Protein AF-B1B1Y8-F1 (afdb_monomer_lite)

Organism: Enterococcus faecalis (NCBI:txid1351)

Radius of gyration: 23.82 Å; chains: 1; bounding box: 59×28×73 Å

Secondary structure (DSSP, 8-state):
-HHHHTS-HHHHHHHHHHHHHHHHHHHHHHHHHHHTS-GGGHHHHHHHIIIIII-HHHHHHHHHHHHHHHHTTTT--HHHHHHHHHHHHHHHHHHHHHHHHHHHHHHGGG-SS--HHHHHHHHHHHHHHH-SSS-HHHHHHHHHHHHH-S---S-HHHHHHHHHHHHHHS-HHHHHHHHHHHHHT----TTTHHHHHHHHHHHHHTGGGS-HHHHHHHHHHHHHHHHHHHTT-

pLDDT: mean 83.7, std 9.56, range [48.97, 94.31]

Foldseek 3Di:
DVVLVVDDLVVLCVVLVVLVVVVVVLLVCQLVVLVPPPNLCNVLSNLLCDVQQQNVVLLVQLNCLSPVLSVCCVVDDPVSSVVNVVSNVVSVVSSVSSVVLSVCVVVCPPPPDDDSSQVSSLVVLVCLLVPPVDDPVVSLVSLLSQLSRPDDPYQPQSVLVSLVVSLVVDDPVSNLSNLQSCLVSPADDPRCLVSLVVVLVVLVVCLVVDDPSSVVSSVSSVVSNVVNVVVHD

Structure (mmCIF, N/CA/C/O backbone):
data_AF-B1B1Y8-F1
#
_entry.id   AF-B1B1Y8-F1
#
loop_
_atom_site.group_PDB
_atom_site.id
_atom_site.type_symbol
_atom_site.label_atom_id
_atom_site.label_alt_id
_atom_site.label_comp_id
_atom_site.label_asym_id
_atom_site.label_entity_id
_atom_site.label_seq_id
_atom_site.pdbx_PDB_ins_code
_atom_site.Cartn_x
_atom_site.Cartn_y
_atom_site.Cartn_z
_atom_site.occupancy
_atom_site.B_iso_or_equiv
_atom_site.auth_seq_id
_atom_site.auth_comp_id
_atom_site.auth_asym_id
_atom_site.auth_atom_id
_atom_site.pdbx_PDB_model_num
ATOM 1 N N . MET A 1 1 ? 27.652 -6.209 -32.921 1.00 53.84 1 MET A N 1
ATOM 2 C CA . MET A 1 1 ? 28.089 -4.821 -33.198 1.00 53.84 1 MET A CA 1
ATOM 3 C C . MET A 1 1 ? 27.284 -4.154 -34.314 1.00 53.84 1 MET A C 1
ATOM 5 O O . MET A 1 1 ? 26.658 -3.155 -34.008 1.00 53.84 1 MET A O 1
ATOM 9 N N . LYS A 1 2 ? 27.157 -4.724 -35.529 1.00 57.03 2 LYS A N 1
ATOM 10 C CA . LYS A 1 2 ? 26.360 -4.121 -36.632 1.00 57.03 2 LYS A CA 1
ATOM 11 C C . LYS A 1 2 ? 24.875 -3.834 -36.316 1.00 57.03 2 LYS A C 1
ATOM 13 O O . LYS A 1 2 ? 24.332 -2.872 -36.833 1.00 57.03 2 LYS A O 1
ATOM 18 N N . ILE A 1 3 ? 24.243 -4.633 -35.450 1.00 63.59 3 ILE A N 1
ATOM 19 C CA . ILE A 1 3 ? 22.812 -4.504 -35.095 1.00 63.59 3 ILE A CA 1
ATOM 20 C C . ILE A 1 3 ? 22.515 -3.219 -34.295 1.00 63.59 3 ILE A C 1
ATOM 22 O O . ILE A 1 3 ? 21.435 -2.645 -34.402 1.00 63.59 3 ILE A O 1
ATOM 26 N N . ILE A 1 4 ? 23.475 -2.750 -33.493 1.00 63.44 4 ILE A N 1
ATOM 27 C CA . ILE A 1 4 ? 23.287 -1.588 -32.608 1.00 63.44 4 ILE A CA 1
ATOM 28 C C . ILE A 1 4 ? 23.383 -0.289 -33.399 1.00 63.44 4 ILE A C 1
ATOM 30 O O . ILE A 1 4 ? 22.635 0.647 -33.142 1.00 63.44 4 ILE A O 1
ATOM 34 N N . ASP A 1 5 ? 24.263 -0.249 -34.395 1.00 64.12 5 ASP A N 1
ATOM 35 C CA . ASP A 1 5 ? 24.376 0.907 -35.282 1.00 64.12 5 ASP A CA 1
ATOM 36 C C . ASP A 1 5 ? 23.239 0.965 -36.317 1.00 64.12 5 ASP A C 1
ATOM 38 O O . ASP A 1 5 ? 22.981 2.030 -36.864 1.00 64.12 5 ASP A O 1
ATOM 42 N N . SER A 1 6 ? 22.511 -0.141 -36.535 1.00 69.69 6 SER A N 1
ATOM 43 C CA . SER A 1 6 ? 21.278 -0.164 -37.340 1.00 69.69 6 SER A CA 1
ATOM 44 C C . SER A 1 6 ? 20.002 0.182 -36.561 1.00 69.69 6 SER A C 1
ATOM 46 O O . SER A 1 6 ? 18.931 0.260 -37.156 1.00 69.69 6 SER A O 1
ATOM 48 N N . LEU A 1 7 ? 20.081 0.347 -35.237 1.00 75.88 7 LEU A N 1
ATOM 49 C CA . LEU A 1 7 ? 18.928 0.697 -34.408 1.00 75.88 7 LEU A CA 1
ATOM 50 C C . LEU A 1 7 ? 18.610 2.185 -34.580 1.00 75.88 7 LEU A C 1
ATOM 52 O O . LEU A 1 7 ? 19.433 3.045 -34.260 1.00 75.88 7 LEU A O 1
ATOM 56 N N . SER A 1 8 ? 17.416 2.490 -35.090 1.00 84.81 8 SER A N 1
ATOM 57 C CA . SER A 1 8 ? 16.996 3.875 -35.274 1.00 84.81 8 SER A CA 1
ATOM 58 C C . SER A 1 8 ? 16.653 4.515 -33.931 1.00 84.81 8 SER A C 1
ATOM 60 O O . SER A 1 8 ? 15.906 3.962 -33.117 1.00 84.81 8 SER A O 1
ATOM 62 N N . LEU A 1 9 ? 17.193 5.715 -33.710 1.00 83.94 9 LEU A N 1
ATOM 63 C CA . LEU A 1 9 ? 16.851 6.543 -32.555 1.00 83.94 9 LEU A CA 1
ATOM 64 C C . LEU A 1 9 ? 15.339 6.803 -32.507 1.00 83.94 9 LEU A C 1
ATOM 66 O O . LEU A 1 9 ? 14.729 6.709 -31.445 1.00 83.94 9 LEU A O 1
ATOM 70 N N . ASP A 1 10 ? 14.731 7.034 -33.669 1.00 86.25 10 ASP A N 1
ATOM 71 C CA . ASP A 1 10 ? 13.297 7.289 -33.795 1.00 86.25 10 ASP A CA 1
ATOM 72 C C . ASP A 1 10 ? 12.451 6.119 -33.284 1.00 86.25 10 ASP A C 1
ATOM 74 O O . ASP A 1 10 ? 11.451 6.342 -32.605 1.00 86.25 10 ASP A O 1
ATOM 78 N N . ALA A 1 11 ? 12.864 4.869 -33.527 1.00 85.94 11 ALA A N 1
ATOM 79 C CA . ALA A 1 11 ? 12.153 3.707 -32.996 1.00 85.94 11 ALA A CA 1
ATOM 80 C C . ALA A 1 11 ? 12.263 3.623 -31.467 1.00 85.94 11 ALA A C 1
ATOM 82 O O . ALA A 1 11 ? 11.272 3.339 -30.791 1.00 85.94 11 ALA A O 1
ATOM 83 N N . LEU A 1 12 ? 13.445 3.903 -30.906 1.00 86.75 12 LEU A N 1
ATOM 84 C CA . LEU A 1 12 ? 13.656 3.907 -29.455 1.00 86.75 12 LEU A CA 1
ATOM 85 C C . LEU A 1 12 ? 12.825 4.996 -28.764 1.00 86.75 12 LEU A C 1
ATOM 87 O O . LEU A 1 12 ? 12.214 4.739 -27.722 1.00 86.75 12 LEU A O 1
ATOM 91 N N . ILE A 1 13 ? 12.763 6.186 -29.365 1.00 88.00 13 ILE A N 1
ATOM 92 C CA . ILE A 1 13 ? 11.921 7.289 -28.898 1.00 88.00 13 ILE A CA 1
ATOM 93 C C . ILE A 1 13 ? 10.444 6.907 -29.015 1.00 88.00 13 ILE A C 1
ATOM 95 O O . ILE A 1 13 ? 9.710 7.078 -28.046 1.00 88.00 13 ILE A O 1
ATOM 99 N N . ALA A 1 14 ? 10.007 6.346 -30.145 1.00 89.81 14 ALA A N 1
ATOM 100 C CA . ALA A 1 14 ? 8.608 5.989 -30.372 1.00 89.81 14 ALA A CA 1
ATOM 101 C C . ALA A 1 14 ? 8.089 4.961 -29.355 1.00 89.81 14 ALA A C 1
ATOM 103 O O . ALA A 1 14 ? 7.021 5.159 -28.778 1.00 89.81 14 ALA A O 1
ATOM 104 N N . VAL A 1 15 ? 8.849 3.893 -29.080 1.00 87.31 15 VAL A N 1
ATOM 105 C CA . VAL A 1 15 ? 8.465 2.871 -28.086 1.00 87.31 15 VAL A CA 1
ATOM 106 C C . VAL A 1 15 ? 8.390 3.472 -26.681 1.00 87.31 15 VAL A C 1
ATOM 108 O O . VAL A 1 15 ? 7.421 3.252 -25.953 1.00 87.31 15 VAL A O 1
ATOM 111 N N . SER A 1 16 ? 9.391 4.272 -26.320 1.00 86.62 16 SER A N 1
ATOM 112 C CA . SER A 1 16 ? 9.470 4.944 -25.022 1.00 86.62 16 SER A CA 1
ATOM 113 C C . SER A 1 16 ? 8.317 5.929 -24.816 1.00 86.62 16 SER A C 1
ATOM 115 O O . SER A 1 16 ? 7.678 5.941 -23.763 1.00 86.62 16 SER A O 1
ATOM 117 N N . ALA A 1 17 ? 8.016 6.724 -25.845 1.00 88.94 17 ALA A N 1
ATOM 118 C CA . ALA A 1 17 ? 6.905 7.659 -25.855 1.00 88.94 17 ALA A CA 1
ATOM 119 C C . ALA A 1 17 ? 5.571 6.918 -25.744 1.00 88.94 17 ALA A C 1
ATOM 121 O O . ALA A 1 17 ? 4.775 7.265 -24.882 1.00 88.94 17 ALA A O 1
ATOM 122 N N . ALA A 1 18 ? 5.354 5.848 -26.516 1.00 90.94 18 ALA A N 1
ATOM 123 C CA . ALA A 1 18 ? 4.127 5.056 -26.449 1.00 90.94 18 ALA A CA 1
ATOM 124 C C . ALA A 1 18 ? 3.851 4.519 -25.033 1.00 90.94 18 ALA A C 1
ATOM 126 O O . ALA A 1 18 ? 2.722 4.608 -24.550 1.00 90.94 18 ALA A O 1
ATOM 127 N N . MET A 1 19 ? 4.877 4.021 -24.333 1.00 86.44 19 MET A N 1
ATOM 128 C CA . MET A 1 19 ? 4.739 3.543 -22.951 1.00 86.44 19 MET A CA 1
ATOM 129 C C . MET A 1 19 ? 4.379 4.667 -21.972 1.00 86.44 19 MET A C 1
ATOM 131 O O . MET A 1 19 ? 3.485 4.499 -21.141 1.00 86.44 19 MET A O 1
ATOM 135 N N . LEU A 1 20 ? 5.031 5.828 -22.083 1.00 85.12 20 LEU A N 1
ATOM 136 C CA . LEU A 1 20 ? 4.730 7.000 -21.252 1.00 85.12 20 LEU A CA 1
ATOM 137 C C . LEU A 1 20 ? 3.328 7.550 -21.530 1.00 85.12 20 LEU A C 1
ATOM 139 O O . LEU A 1 20 ? 2.581 7.859 -20.601 1.00 85.12 20 LEU A O 1
ATOM 143 N N . THR A 1 21 ? 2.956 7.623 -22.805 1.00 90.25 21 THR A N 1
ATOM 144 C CA . THR A 1 21 ? 1.638 8.067 -23.252 1.00 90.25 21 THR A CA 1
ATOM 145 C C . THR A 1 21 ? 0.543 7.116 -22.792 1.00 90.25 21 THR A C 1
ATOM 147 O O . THR A 1 21 ? -0.529 7.593 -22.455 1.00 90.25 21 THR A O 1
ATOM 150 N N . LEU A 1 22 ? 0.785 5.803 -22.708 1.00 90.50 22 LEU A N 1
ATOM 151 C CA . LEU A 1 22 ? -0.181 4.850 -22.148 1.00 90.50 22 LEU A CA 1
ATOM 152 C C . LEU A 1 22 ? -0.343 4.987 -20.631 1.00 90.50 22 LEU A C 1
ATOM 154 O O . LEU A 1 22 ? -1.441 4.784 -20.113 1.00 90.50 22 LEU A O 1
ATOM 158 N N . LEU A 1 23 ? 0.722 5.338 -19.907 1.00 86.69 23 LEU A N 1
ATOM 159 C CA . LEU A 1 23 ? 0.672 5.440 -18.451 1.00 86.69 23 LEU A CA 1
ATOM 160 C C . LEU A 1 23 ? -0.299 6.528 -17.979 1.00 86.69 23 LEU A C 1
ATOM 162 O O . LEU A 1 23 ? -1.030 6.300 -17.018 1.00 86.69 23 LEU A O 1
ATOM 166 N N . ILE A 1 24 ? -0.318 7.691 -18.640 1.00 85.81 24 ILE A N 1
ATOM 167 C CA . ILE A 1 24 ? -1.118 8.843 -18.194 1.00 85.81 24 ILE A CA 1
ATOM 168 C C . ILE A 1 24 ? -2.626 8.518 -18.209 1.00 85.81 24 ILE A C 1
ATOM 170 O O . ILE A 1 24 ? -3.243 8.599 -17.144 1.00 85.81 24 ILE A O 1
ATOM 174 N N . PRO A 1 25 ? -3.238 8.077 -19.329 1.00 89.25 25 PRO A N 1
ATOM 175 C CA . PRO A 1 25 ? -4.645 7.691 -19.356 1.00 89.25 25 PRO A CA 1
ATOM 176 C C . PRO A 1 25 ? -4.956 6.523 -18.425 1.00 89.25 25 PRO A C 1
ATOM 178 O O . PRO A 1 25 ? -5.999 6.530 -17.784 1.00 89.25 25 PRO A O 1
ATOM 181 N N . VAL A 1 26 ? -4.060 5.535 -18.299 1.00 88.69 26 VAL A N 1
ATOM 182 C CA . VAL A 1 26 ? -4.271 4.399 -17.386 1.00 88.69 26 VAL A CA 1
ATOM 183 C C . VAL A 1 26 ? -4.277 4.855 -15.927 1.00 88.69 26 VAL A C 1
ATOM 185 O O . VAL A 1 26 ? -5.111 4.395 -15.153 1.00 88.69 26 VAL A O 1
ATOM 188 N N . ALA A 1 27 ? -3.384 5.766 -15.537 1.00 85.38 27 ALA A N 1
ATOM 189 C CA . ALA A 1 27 ? -3.351 6.319 -14.187 1.00 85.38 27 ALA A CA 1
ATOM 190 C C . ALA A 1 27 ? -4.606 7.152 -13.886 1.00 85.38 27 ALA A C 1
ATOM 192 O O . ALA A 1 27 ? -5.195 6.983 -12.819 1.00 85.38 27 ALA A O 1
ATOM 193 N N . ILE A 1 28 ? -5.043 7.993 -14.831 1.00 84.31 28 ILE A N 1
ATOM 194 C CA . ILE A 1 28 ? -6.293 8.760 -14.712 1.00 84.31 28 ILE A CA 1
ATOM 195 C C . ILE A 1 28 ? -7.477 7.802 -14.573 1.00 84.31 28 ILE A C 1
ATOM 197 O O . ILE A 1 28 ? -8.213 7.885 -13.595 1.00 84.31 28 ILE A O 1
ATOM 201 N N . PHE A 1 29 ? -7.598 6.825 -15.474 1.00 85.62 29 PHE A N 1
ATOM 202 C CA . PHE A 1 29 ? -8.663 5.827 -15.445 1.00 85.62 29 PHE A CA 1
ATOM 203 C C . PHE A 1 29 ? -8.673 5.007 -14.150 1.00 85.62 29 PHE A C 1
ATOM 205 O O . PHE A 1 29 ? -9.737 4.693 -13.628 1.00 85.62 29 PHE A O 1
ATOM 212 N N . LEU A 1 30 ? -7.509 4.657 -13.598 1.00 84.12 30 LEU A N 1
ATOM 213 C CA . LEU A 1 30 ? -7.425 3.962 -12.314 1.00 84.12 30 LEU A CA 1
ATOM 214 C C . LEU A 1 30 ? -7.979 4.800 -11.162 1.00 84.12 30 LEU A C 1
ATOM 216 O O . LEU A 1 30 ? -8.651 4.258 -10.288 1.00 84.12 30 LEU A O 1
ATOM 220 N N . ILE A 1 31 ? -7.673 6.097 -11.146 1.00 79.81 31 ILE A N 1
ATOM 221 C CA . ILE A 1 31 ? -8.114 7.009 -10.091 1.00 79.81 31 ILE A CA 1
ATOM 222 C C . ILE A 1 31 ? -9.606 7.302 -10.267 1.00 79.81 31 ILE A C 1
ATOM 224 O O . ILE A 1 31 ? -10.379 7.088 -9.342 1.00 79.81 31 ILE A O 1
ATOM 228 N N . GLU A 1 32 ? -10.045 7.700 -11.457 1.00 76.31 32 GLU A N 1
ATOM 229 C CA . GLU A 1 32 ? -11.453 8.006 -11.740 1.00 76.31 32 GLU A CA 1
ATOM 230 C C . GLU A 1 32 ? -12.351 6.768 -11.688 1.00 76.31 32 GLU A C 1
ATOM 232 O O . GLU A 1 32 ? -13.482 6.826 -11.211 1.00 76.31 32 GLU A O 1
ATOM 237 N N . GLY A 1 33 ? -11.839 5.608 -12.097 1.00 68.06 33 GLY A N 1
ATOM 238 C CA . GLY A 1 33 ? -12.557 4.337 -12.035 1.00 68.06 33 GLY A CA 1
ATOM 239 C C . GLY A 1 33 ? -12.871 3.888 -10.605 1.00 68.06 33 GLY A C 1
ATOM 240 O O . GLY A 1 33 ? -13.742 3.036 -10.413 1.00 68.06 33 GLY A O 1
ATOM 241 N N . THR A 1 34 ? -12.194 4.467 -9.606 1.00 63.69 34 THR A N 1
ATOM 242 C CA . THR A 1 34 ? -12.557 4.314 -8.189 1.00 63.69 34 THR A CA 1
ATOM 243 C C . THR A 1 34 ? -13.586 5.328 -7.700 1.00 63.69 34 THR A C 1
ATOM 245 O O . THR A 1 34 ? -14.233 5.052 -6.697 1.00 63.69 34 THR A O 1
ATOM 248 N N . SER A 1 35 ? -13.783 6.452 -8.397 1.00 54.12 35 SER A N 1
ATOM 249 C CA . SER A 1 35 ? -14.761 7.491 -8.035 1.00 54.12 35 SER A CA 1
ATOM 250 C C . SER A 1 35 ? -16.211 7.061 -8.278 1.00 54.12 35 SER A C 1
ATOM 252 O O . SER A 1 35 ? -17.120 7.594 -7.655 1.00 54.12 35 SER A O 1
ATOM 254 N N . ASN A 1 36 ? -16.433 6.096 -9.178 1.00 51.28 36 ASN A N 1
ATOM 255 C CA . ASN A 1 36 ? -17.766 5.557 -9.482 1.00 51.28 36 ASN A CA 1
ATOM 256 C C . ASN A 1 36 ? -18.264 4.520 -8.459 1.00 51.28 36 ASN A C 1
ATOM 258 O O . ASN A 1 36 ? -19.420 4.105 -8.527 1.00 51.28 36 ASN A O 1
ATOM 262 N N . ASP A 1 37 ? -17.409 4.078 -7.536 1.00 54.09 37 ASP A N 1
ATOM 263 C CA . ASP A 1 37 ? -17.827 3.282 -6.385 1.00 54.09 37 ASP A CA 1
ATOM 264 C C . ASP A 1 37 ? -18.134 4.262 -5.246 1.00 54.09 37 ASP A C 1
ATOM 266 O O . ASP A 1 37 ? -17.313 5.139 -4.999 1.00 54.09 37 ASP A O 1
ATOM 270 N N . ASN A 1 38 ? -19.293 4.129 -4.582 1.00 52.50 38 ASN A N 1
ATOM 271 C CA . ASN A 1 38 ? -19.752 4.959 -3.452 1.00 52.50 38 ASN A CA 1
ATOM 272 C C . ASN A 1 38 ? -18.594 5.664 -2.712 1.00 52.50 38 ASN A C 1
ATOM 274 O O . ASN A 1 38 ? -17.702 4.978 -2.194 1.00 52.50 38 ASN A O 1
ATOM 278 N N . GLU A 1 39 ? -18.640 7.004 -2.664 1.00 52.16 39 GLU A N 1
ATOM 279 C CA . GLU A 1 39 ? -17.572 7.941 -2.247 1.00 52.16 39 GLU A CA 1
ATOM 280 C C . GLU A 1 39 ? -16.790 7.515 -0.985 1.00 52.16 39 GLU A C 1
ATOM 282 O O . GLU A 1 39 ? -15.607 7.815 -0.830 1.00 52.16 39 GLU A O 1
ATOM 287 N N . ASP A 1 40 ? -17.419 6.730 -0.115 1.00 58.25 40 ASP A N 1
ATOM 288 C CA . ASP A 1 40 ? -16.899 6.272 1.169 1.00 58.25 40 ASP A CA 1
ATOM 289 C C . ASP A 1 40 ? -15.684 5.314 1.095 1.00 58.25 40 ASP A C 1
ATOM 291 O O . ASP A 1 40 ? -14.933 5.233 2.062 1.00 58.25 40 ASP A O 1
ATOM 295 N N . SER A 1 41 ? -15.445 4.574 -0.002 1.00 63.22 41 SER A N 1
ATOM 296 C CA . SER A 1 41 ? -14.252 3.687 -0.141 1.00 63.22 41 SER A CA 1
ATOM 297 C C . SER A 1 41 ? -13.144 4.254 -1.041 1.00 63.22 41 SER A C 1
ATOM 299 O O . SER A 1 41 ? -12.081 3.648 -1.221 1.00 63.22 41 SER A O 1
ATOM 301 N N . PHE A 1 42 ? -13.386 5.441 -1.596 1.00 69.56 42 PHE A N 1
ATOM 302 C CA . PHE A 1 42 ? -12.548 6.072 -2.607 1.00 69.56 42 PHE A CA 1
ATOM 303 C C . PHE A 1 42 ? -11.156 6.436 -2.080 1.00 69.56 42 PHE A C 1
ATOM 305 O O . PHE A 1 42 ? -10.144 6.104 -2.700 1.00 69.56 42 PHE A O 1
ATOM 312 N N . ALA A 1 43 ? -11.088 7.075 -0.907 1.00 77.62 43 ALA A N 1
ATOM 313 C CA . ALA A 1 43 ? -9.831 7.573 -0.349 1.00 77.62 43 ALA A CA 1
ATOM 314 C C . ALA A 1 43 ? -8.831 6.439 -0.059 1.00 77.62 43 ALA A C 1
ATOM 316 O O . ALA A 1 43 ? -7.661 6.535 -0.434 1.00 77.62 43 ALA A O 1
ATOM 317 N N . TRP A 1 44 ? -9.309 5.336 0.522 1.00 82.94 44 TRP A N 1
ATOM 318 C CA . TRP A 1 44 ? -8.511 4.138 0.781 1.00 82.94 44 TRP A CA 1
ATOM 319 C C . TRP A 1 44 ? -7.961 3.520 -0.506 1.00 82.94 44 TRP A C 1
ATOM 321 O O . TRP A 1 44 ? -6.751 3.338 -0.653 1.00 82.94 44 TRP A O 1
ATOM 331 N N . ASN A 1 45 ? -8.841 3.237 -1.471 1.00 82.50 45 ASN A N 1
ATOM 332 C CA . ASN A 1 45 ? -8.430 2.621 -2.729 1.00 82.50 45 ASN A CA 1
ATOM 333 C C . ASN A 1 45 ? -7.439 3.515 -3.485 1.00 82.50 45 ASN A C 1
ATOM 335 O O . ASN A 1 45 ? -6.447 3.011 -4.008 1.00 82.50 45 ASN A O 1
ATOM 339 N N . ARG A 1 46 ? -7.640 4.838 -3.478 1.00 84.75 46 ARG A N 1
ATOM 340 C CA . ARG A 1 46 ? -6.700 5.798 -4.062 1.00 84.75 46 ARG A CA 1
ATOM 341 C C . ARG A 1 46 ? -5.324 5.710 -3.399 1.00 84.75 46 ARG A C 1
ATOM 343 O O . ARG A 1 46 ? -4.330 5.617 -4.114 1.00 84.75 46 ARG A O 1
ATOM 350 N N . MET A 1 47 ? -5.246 5.688 -2.067 1.00 86.38 47 MET A N 1
ATOM 351 C CA . MET A 1 47 ? -3.970 5.543 -1.347 1.00 86.38 47 MET A CA 1
ATOM 352 C C . MET A 1 47 ? -3.232 4.259 -1.745 1.00 86.38 47 MET A C 1
ATOM 354 O O . MET A 1 47 ? -2.040 4.302 -2.061 1.00 86.38 47 MET A O 1
ATOM 358 N N . VAL A 1 48 ? -3.950 3.135 -1.803 1.00 88.06 48 VAL A N 1
ATOM 359 C CA . VAL A 1 48 ? -3.391 1.834 -2.194 1.00 88.06 48 VAL A CA 1
ATOM 360 C C . VAL A 1 48 ? -2.903 1.856 -3.646 1.00 88.06 48 VAL A C 1
ATOM 362 O O . VAL A 1 48 ? -1.777 1.439 -3.916 1.00 88.06 48 VAL A O 1
ATOM 365 N N . ILE A 1 49 ? -3.695 2.397 -4.579 1.00 88.06 49 ILE A N 1
ATOM 366 C CA . ILE A 1 49 ? -3.324 2.518 -5.997 1.00 88.06 49 ILE A CA 1
ATOM 367 C C . ILE A 1 49 ? -2.062 3.371 -6.157 1.00 88.06 49 ILE A C 1
ATOM 369 O O . ILE A 1 49 ? -1.111 2.952 -6.819 1.00 88.06 49 ILE A O 1
ATOM 373 N N . PHE A 1 50 ? -2.021 4.549 -5.533 1.00 87.38 50 PHE A N 1
ATOM 374 C CA . PHE A 1 50 ? -0.863 5.433 -5.624 1.00 87.38 50 PHE A CA 1
ATOM 375 C C . PHE A 1 50 ? 0.388 4.778 -5.041 1.00 87.38 50 PHE A C 1
ATOM 377 O O . PHE A 1 50 ? 1.426 4.754 -5.696 1.00 87.38 50 PHE A O 1
ATOM 384 N N . SER A 1 51 ? 0.298 4.208 -3.842 1.00 86.88 51 SER A N 1
ATOM 385 C CA . SER A 1 51 ? 1.461 3.654 -3.149 1.00 86.88 51 SER A CA 1
ATOM 386 C C . SER A 1 51 ? 1.967 2.356 -3.787 1.00 86.88 51 SER A C 1
ATOM 388 O O . SER A 1 51 ? 3.163 2.216 -4.028 1.00 86.88 51 SER A O 1
ATOM 390 N N . GLN A 1 52 ? 1.067 1.427 -4.125 1.00 90.12 52 GLN A N 1
ATOM 391 C CA . GLN A 1 52 ? 1.441 0.056 -4.487 1.00 90.12 52 GLN A CA 1
ATOM 392 C C . GLN A 1 52 ? 1.351 -0.273 -5.972 1.00 90.12 52 GLN A C 1
ATOM 394 O O . GLN A 1 52 ? 2.013 -1.211 -6.415 1.00 90.12 52 GLN A O 1
ATOM 399 N N . ILE A 1 53 ? 0.547 0.452 -6.748 1.00 88.50 53 ILE A N 1
ATOM 400 C CA . ILE A 1 53 ? 0.348 0.148 -8.171 1.00 88.50 53 ILE A CA 1
ATOM 401 C C . ILE A 1 53 ? 1.172 1.106 -9.012 1.00 88.50 53 ILE A C 1
ATOM 403 O O . ILE A 1 53 ? 2.072 0.673 -9.725 1.00 88.50 53 ILE A O 1
ATOM 407 N N . ILE A 1 54 ? 0.909 2.407 -8.869 1.00 87.50 54 ILE A N 1
ATOM 408 C CA . ILE A 1 54 ? 1.616 3.452 -9.613 1.00 87.50 54 ILE A CA 1
ATOM 409 C C . ILE A 1 54 ? 3.061 3.559 -9.119 1.00 87.50 54 ILE A C 1
ATOM 411 O O . ILE A 1 54 ? 3.975 3.715 -9.924 1.00 87.50 54 ILE A O 1
ATOM 415 N N . LYS A 1 55 ? 3.287 3.456 -7.801 1.00 88.44 55 LYS A N 1
ATOM 416 C CA . LYS A 1 55 ? 4.613 3.574 -7.171 1.00 88.44 55 LYS A CA 1
ATOM 417 C C . LYS A 1 55 ? 5.391 4.796 -7.700 1.00 88.44 55 LYS A C 1
ATOM 419 O O . LYS A 1 55 ? 6.366 4.619 -8.436 1.00 88.44 55 LYS A O 1
ATOM 424 N N . PRO A 1 56 ? 5.010 6.038 -7.339 1.00 87.44 56 PRO A N 1
ATOM 425 C CA . PRO A 1 56 ? 5.568 7.268 -7.903 1.00 87.44 56 PRO A CA 1
ATOM 426 C C . PRO A 1 56 ? 7.098 7.303 -7.976 1.00 87.44 56 PRO A C 1
ATOM 428 O O . PRO A 1 56 ? 7.641 7.657 -9.017 1.00 87.44 56 PRO A O 1
ATOM 431 N N . LYS A 1 57 ? 7.796 6.853 -6.919 1.00 89.31 57 LYS A N 1
ATOM 432 C CA . LYS A 1 57 ? 9.269 6.762 -6.897 1.00 89.31 57 LYS A CA 1
ATOM 433 C C . LYS A 1 57 ? 9.808 5.881 -8.044 1.00 89.31 57 LYS A C 1
ATOM 435 O O . LYS A 1 57 ? 10.729 6.284 -8.748 1.00 89.31 57 LYS A O 1
ATOM 440 N N . SER A 1 58 ? 9.203 4.712 -8.271 1.00 89.94 58 SER A N 1
ATOM 441 C CA . SER A 1 58 ? 9.572 3.781 -9.349 1.00 89.94 58 SER A CA 1
ATOM 442 C C . SER A 1 58 ? 9.186 4.308 -10.731 1.00 89.94 58 SER A C 1
ATOM 444 O O . SER A 1 58 ? 9.960 4.153 -11.672 1.00 89.94 58 SER A O 1
ATOM 446 N N . THR A 1 59 ? 8.012 4.937 -10.858 1.00 90.31 59 THR A N 1
ATOM 447 C CA . THR A 1 59 ? 7.570 5.575 -12.110 1.00 90.31 59 THR A CA 1
ATOM 448 C C . THR A 1 59 ? 8.544 6.676 -12.522 1.00 90.31 59 THR A C 1
ATOM 450 O O . THR A 1 59 ? 9.028 6.685 -13.649 1.00 90.31 59 THR A O 1
ATOM 453 N N . TYR A 1 60 ? 8.887 7.570 -11.594 1.00 91.62 60 TYR A N 1
ATOM 454 C CA . TYR A 1 60 ? 9.825 8.661 -11.841 1.00 91.62 60 TYR A CA 1
ATOM 455 C C . TYR A 1 60 ? 11.227 8.148 -12.193 1.00 91.62 60 TYR A C 1
ATOM 457 O O . TYR A 1 60 ? 11.826 8.593 -13.170 1.00 91.62 60 TYR A O 1
ATOM 465 N N . PHE A 1 61 ? 11.726 7.153 -11.453 1.00 93.50 61 PHE A N 1
ATOM 466 C CA . PHE A 1 61 ? 13.001 6.511 -11.767 1.00 93.50 61 PHE A CA 1
ATOM 467 C C . PHE A 1 61 ? 12.998 5.894 -13.172 1.00 93.50 61 PHE A C 1
ATOM 469 O O . PHE A 1 61 ? 13.921 6.126 -13.947 1.00 93.50 61 PHE A O 1
ATOM 476 N N . SER A 1 62 ? 11.930 5.178 -13.536 1.00 92.56 62 SER A N 1
ATOM 477 C CA . SER A 1 62 ? 11.749 4.621 -14.878 1.00 92.56 62 SER A CA 1
ATOM 478 C C . SER A 1 62 ? 11.726 5.702 -15.958 1.00 92.56 62 SER A C 1
ATOM 480 O O . SER A 1 62 ? 12.303 5.491 -17.020 1.00 92.56 62 SER A O 1
ATOM 482 N N . MET A 1 63 ? 11.073 6.842 -15.709 1.00 91.06 63 MET A N 1
ATOM 483 C CA . MET A 1 63 ? 11.047 7.967 -16.647 1.00 91.06 63 MET A CA 1
ATOM 484 C C . MET A 1 63 ? 12.456 8.487 -16.913 1.00 91.06 63 MET A C 1
ATOM 486 O O . MET A 1 63 ? 12.840 8.592 -18.072 1.00 91.06 63 MET A O 1
ATOM 490 N N . ILE A 1 64 ? 13.239 8.746 -15.862 1.00 93.06 64 ILE A N 1
ATOM 491 C CA . ILE A 1 64 ? 14.636 9.191 -15.987 1.00 93.06 64 ILE A CA 1
ATOM 492 C C . ILE A 1 64 ? 15.464 8.171 -16.768 1.00 93.06 64 ILE A C 1
ATOM 494 O O . ILE A 1 64 ? 16.216 8.546 -17.665 1.00 93.06 64 ILE A O 1
ATOM 498 N N . LEU A 1 65 ? 15.316 6.885 -16.441 1.00 92.25 65 LEU A N 1
ATOM 499 C CA . LEU A 1 65 ? 16.089 5.807 -17.053 1.00 92.25 65 LEU A CA 1
ATOM 500 C C . LEU A 1 65 ? 15.809 5.648 -18.553 1.00 92.25 65 LEU A C 1
ATOM 502 O O . LEU A 1 65 ? 16.663 5.178 -19.296 1.00 92.25 65 LEU A O 1
ATOM 506 N N . ILE A 1 66 ? 14.612 6.032 -18.994 1.00 90.88 66 ILE A N 1
ATOM 507 C CA . ILE A 1 66 ? 14.219 6.012 -20.401 1.00 90.88 66 ILE A CA 1
ATOM 508 C C . ILE A 1 66 ? 14.684 7.293 -21.104 1.00 90.88 66 ILE A C 1
ATOM 510 O O . ILE A 1 66 ? 15.295 7.222 -22.166 1.00 90.88 66 ILE A O 1
ATOM 514 N N . THR A 1 67 ? 14.406 8.467 -20.532 1.00 89.75 67 THR A N 1
ATOM 515 C CA . THR A 1 67 ? 14.575 9.752 -21.227 1.00 89.75 67 THR A CA 1
ATOM 516 C C . THR A 1 67 ? 16.012 10.255 -21.233 1.00 89.75 67 THR A C 1
ATOM 518 O O . THR A 1 67 ? 16.503 10.674 -22.278 1.00 89.75 67 THR A O 1
ATOM 521 N N . VAL A 1 68 ? 16.712 10.204 -20.097 1.00 90.69 68 VAL A N 1
ATOM 522 C CA . VAL A 1 68 ? 18.054 10.794 -19.969 1.00 90.69 68 VAL A CA 1
ATOM 523 C C . VAL A 1 68 ? 19.080 10.076 -20.851 1.00 90.69 68 VAL A C 1
ATOM 525 O O . VAL A 1 68 ? 19.817 10.763 -21.560 1.00 90.69 68 VAL A O 1
ATOM 528 N N . PRO A 1 69 ? 19.129 8.730 -20.906 1.00 90.00 69 PRO A N 1
ATOM 529 C CA . PRO A 1 69 ? 20.089 8.036 -21.764 1.00 90.00 69 PRO A CA 1
ATOM 530 C C . PRO A 1 69 ? 19.893 8.304 -23.262 1.00 90.00 69 PRO A C 1
ATOM 532 O O . PRO A 1 69 ? 20.875 8.340 -24.002 1.00 90.00 69 PRO A O 1
ATOM 535 N N . LEU A 1 70 ? 18.654 8.543 -23.712 1.00 86.94 70 LEU A N 1
ATOM 536 C CA . LEU A 1 70 ? 18.349 8.825 -25.121 1.00 86.94 70 LEU A CA 1
ATOM 537 C C . LEU A 1 70 ? 19.005 10.117 -25.627 1.00 86.94 70 LEU A C 1
ATOM 539 O O . LEU A 1 70 ? 19.410 10.171 -26.787 1.00 86.94 70 LEU A O 1
ATOM 543 N N . ILE A 1 71 ? 19.179 11.126 -24.764 1.00 88.31 71 ILE A N 1
ATOM 544 C CA . ILE A 1 71 ? 19.821 12.408 -25.117 1.00 88.31 71 ILE A CA 1
ATOM 545 C C . ILE A 1 71 ? 21.253 12.185 -25.627 1.00 88.31 71 ILE A C 1
ATOM 547 O O . ILE A 1 71 ? 21.726 12.881 -26.524 1.00 88.31 71 ILE A O 1
ATOM 551 N N . PHE A 1 72 ? 21.940 11.177 -25.092 1.00 87.12 72 PHE A N 1
ATOM 552 C CA . PHE A 1 72 ? 23.338 10.901 -25.407 1.00 87.12 72 PHE A CA 1
ATOM 553 C C . PHE A 1 72 ? 23.525 9.927 -26.577 1.00 87.12 72 PHE A C 1
ATOM 555 O O . PHE A 1 72 ? 24.667 9.636 -26.931 1.00 87.12 72 PHE A O 1
ATOM 562 N N . TRP A 1 73 ? 22.451 9.436 -27.210 1.00 84.69 73 TRP A N 1
ATOM 563 C CA . TRP A 1 73 ? 22.519 8.389 -28.240 1.00 84.69 73 TRP A CA 1
ATOM 564 C C . TRP A 1 73 ? 23.438 8.738 -29.419 1.00 84.69 73 TRP A C 1
ATOM 566 O O . TRP A 1 73 ? 24.296 7.939 -29.796 1.00 84.69 73 TRP A O 1
ATOM 576 N N . ASN A 1 74 ? 23.297 9.947 -29.970 1.00 82.88 74 ASN A N 1
ATOM 577 C CA . ASN A 1 74 ? 24.044 10.378 -31.159 1.00 82.88 74 ASN A CA 1
ATOM 578 C C . ASN A 1 74 ? 25.519 10.696 -30.871 1.00 82.88 74 ASN A C 1
ATOM 580 O O . ASN A 1 74 ? 26.353 10.571 -31.760 1.00 82.88 74 ASN A O 1
ATOM 584 N N . SER A 1 75 ? 25.843 11.085 -29.635 1.00 80.38 75 SER A N 1
ATOM 585 C CA . SER A 1 75 ? 27.208 11.436 -29.207 1.00 80.38 75 SER A CA 1
ATOM 586 C C . SER A 1 75 ? 27.989 10.227 -28.662 1.00 80.38 75 SER A C 1
ATOM 588 O O . SER A 1 75 ? 29.153 10.326 -28.282 1.00 80.38 75 SER A O 1
ATOM 590 N N . SER A 1 76 ? 27.343 9.061 -28.585 1.00 80.56 76 SER A N 1
ATOM 591 C CA . SER A 1 76 ? 27.874 7.889 -27.892 1.00 80.56 76 SER A CA 1
ATOM 592 C C . SER A 1 76 ? 28.631 6.933 -28.808 1.00 80.56 76 SER A C 1
ATOM 594 O O . SER A 1 76 ? 28.142 6.519 -29.860 1.00 80.56 76 SER A O 1
ATOM 596 N N . ASN A 1 77 ? 29.783 6.466 -28.325 1.00 85.50 77 ASN A N 1
ATOM 597 C CA . ASN A 1 77 ? 30.504 5.329 -28.902 1.00 85.50 77 ASN A CA 1
ATOM 598 C C . ASN A 1 77 ? 29.678 4.032 -28.795 1.00 85.50 77 ASN A C 1
ATOM 600 O O . ASN A 1 77 ? 28.783 3.919 -27.957 1.00 85.50 77 ASN A O 1
ATOM 604 N N . THR A 1 78 ? 30.017 2.999 -29.574 1.00 82.06 78 THR A N 1
ATOM 605 C CA . THR A 1 78 ? 29.262 1.728 -29.610 1.00 82.06 78 THR A CA 1
ATOM 606 C C . THR A 1 78 ? 29.104 1.061 -28.233 1.00 82.06 78 THR A C 1
ATOM 608 O O . THR A 1 78 ? 28.037 0.530 -27.933 1.00 82.06 78 THR A O 1
ATOM 611 N N . LEU A 1 79 ? 30.121 1.126 -27.362 1.00 83.19 79 LEU A N 1
ATOM 612 C CA . LEU A 1 79 ? 30.024 0.626 -25.980 1.00 83.19 79 LEU A CA 1
ATOM 613 C C . LEU A 1 79 ? 29.037 1.442 -25.131 1.00 83.19 79 LEU A C 1
ATOM 615 O O . LEU A 1 79 ? 28.232 0.872 -24.400 1.00 83.19 79 LEU A O 1
ATOM 619 N N . CYS A 1 80 ? 29.041 2.769 -25.267 1.00 85.06 80 CYS A N 1
ATOM 620 C CA . CYS A 1 80 ? 28.092 3.648 -24.584 1.00 85.06 80 CYS A CA 1
ATOM 621 C C . CYS A 1 80 ? 26.655 3.410 -25.072 1.00 85.06 80 CYS A C 1
ATOM 623 O O . CYS A 1 80 ? 25.743 3.356 -24.252 1.00 85.06 80 CYS A O 1
ATOM 625 N N . LYS A 1 81 ? 26.447 3.163 -26.374 1.00 86.25 81 LYS A N 1
ATOM 626 C CA . LYS A 1 81 ? 25.130 2.791 -26.923 1.00 86.25 81 LYS A CA 1
ATOM 627 C C . LYS A 1 81 ? 24.588 1.491 -26.323 1.00 86.25 81 LYS A C 1
ATOM 629 O O . LYS A 1 81 ? 23.393 1.405 -26.058 1.00 86.25 81 LYS A O 1
ATOM 634 N N . ILE A 1 82 ? 25.447 0.498 -26.065 1.00 88.12 82 ILE A N 1
ATOM 635 C CA . ILE A 1 82 ? 25.048 -0.740 -25.369 1.00 88.12 82 ILE A CA 1
ATOM 636 C C . ILE A 1 82 ? 24.535 -0.424 -23.962 1.00 88.12 82 ILE A C 1
ATOM 638 O O . ILE A 1 82 ? 23.470 -0.902 -23.577 1.00 88.12 82 ILE A O 1
ATOM 642 N N . ILE A 1 83 ? 25.265 0.400 -23.206 1.00 89.81 83 ILE A N 1
ATOM 643 C CA . ILE A 1 83 ? 24.862 0.795 -21.849 1.00 89.81 83 ILE A CA 1
ATOM 644 C C . ILE A 1 83 ? 23.536 1.567 -21.890 1.00 89.81 83 ILE A C 1
ATOM 646 O O . ILE A 1 83 ? 22.631 1.264 -21.116 1.00 89.81 83 ILE A O 1
ATOM 650 N N . ILE A 1 84 ? 23.387 2.507 -22.827 1.00 90.00 84 ILE A N 1
ATOM 651 C CA . ILE A 1 84 ? 22.145 3.263 -23.034 1.00 90.00 84 ILE A CA 1
ATOM 652 C C . ILE A 1 84 ? 20.972 2.318 -23.327 1.00 90.00 84 ILE A C 1
ATOM 654 O O . ILE A 1 84 ? 19.922 2.446 -22.702 1.00 90.00 84 ILE A O 1
ATOM 658 N N . LEU A 1 85 ? 21.152 1.331 -24.212 1.00 90.00 85 LEU A N 1
ATOM 659 C CA . LEU A 1 85 ? 20.119 0.332 -24.499 1.00 90.00 85 LEU A CA 1
ATOM 660 C C . LEU A 1 85 ? 19.726 -0.465 -23.254 1.00 90.00 85 LEU A C 1
ATOM 662 O O . LEU A 1 85 ? 18.537 -0.662 -23.020 1.00 90.00 85 LEU A O 1
ATOM 666 N N . LEU A 1 86 ? 20.692 -0.898 -22.440 1.00 91.50 86 LEU A N 1
ATOM 667 C CA . LEU A 1 86 ? 20.403 -1.629 -21.203 1.00 91.50 86 LEU A CA 1
ATOM 668 C C . LEU A 1 86 ? 19.583 -0.786 -20.220 1.00 91.50 86 LEU A C 1
ATOM 670 O O . LEU A 1 86 ? 18.625 -1.294 -19.639 1.00 91.50 86 LEU A O 1
ATOM 674 N N . LEU A 1 87 ? 19.914 0.500 -20.071 1.00 93.12 87 LEU A N 1
ATOM 675 C CA . LEU A 1 87 ? 19.156 1.431 -19.232 1.00 93.12 87 LEU A CA 1
ATOM 676 C C . LEU A 1 87 ? 17.726 1.626 -19.756 1.00 93.12 87 LEU A C 1
ATOM 678 O O . LEU A 1 87 ? 16.772 1.513 -18.989 1.00 93.12 87 LEU A O 1
ATOM 682 N N . ILE A 1 88 ? 17.557 1.825 -21.065 1.00 91.50 88 ILE A N 1
ATOM 683 C CA . ILE A 1 88 ? 16.233 1.985 -21.685 1.00 91.50 88 ILE A CA 1
ATOM 684 C C . ILE A 1 88 ? 15.392 0.719 -21.509 1.00 91.50 88 ILE A C 1
ATOM 686 O O . ILE A 1 88 ? 14.218 0.806 -21.146 1.00 91.50 88 ILE A O 1
ATOM 690 N N . VAL A 1 89 ? 15.970 -0.461 -21.747 1.00 91.62 89 VAL A N 1
ATOM 691 C CA . VAL A 1 89 ? 15.277 -1.744 -21.565 1.00 91.62 89 VAL A CA 1
ATOM 692 C C . VAL A 1 89 ? 14.869 -1.919 -20.106 1.00 91.62 89 VAL A C 1
ATOM 694 O O . VAL A 1 89 ? 13.712 -2.240 -19.840 1.00 91.62 89 VAL A O 1
ATOM 697 N N . LEU A 1 90 ? 15.769 -1.648 -19.157 1.00 94.31 90 LEU A N 1
ATOM 698 C CA . LEU A 1 90 ? 15.466 -1.729 -17.728 1.00 94.31 90 LEU A CA 1
ATOM 699 C C . LEU A 1 90 ? 14.306 -0.796 -17.346 1.00 94.31 90 LEU A C 1
ATOM 701 O O . LEU A 1 90 ? 13.397 -1.205 -16.626 1.00 94.31 90 LEU A O 1
ATOM 705 N N . GLY A 1 91 ? 14.292 0.428 -17.877 1.00 93.06 91 GLY A N 1
ATOM 706 C CA . GLY A 1 91 ? 13.230 1.398 -17.626 1.00 93.06 91 GLY A CA 1
ATOM 707 C C . GLY A 1 91 ? 11.899 0.910 -18.189 1.00 93.06 91 GLY A C 1
ATOM 708 O O . GLY A 1 91 ? 10.901 0.853 -17.478 1.00 93.06 91 GLY A O 1
ATOM 709 N N . ASN A 1 92 ? 11.888 0.449 -19.439 1.00 91.38 92 ASN A N 1
ATOM 710 C CA . ASN A 1 92 ? 10.684 -0.100 -20.060 1.00 91.38 92 ASN A CA 1
ATOM 711 C C . ASN A 1 92 ? 10.150 -1.339 -19.323 1.00 91.38 92 ASN A C 1
ATOM 713 O O . ASN A 1 92 ? 8.938 -1.481 -19.185 1.00 91.38 92 ASN A O 1
ATOM 717 N N . VAL A 1 93 ? 11.016 -2.204 -18.787 1.00 93.31 93 VAL A N 1
ATOM 718 C CA . VAL A 1 93 ? 10.599 -3.352 -17.962 1.00 93.31 93 VAL A CA 1
ATOM 719 C C . VAL A 1 93 ? 9.901 -2.892 -16.679 1.00 93.31 93 VAL A C 1
ATOM 721 O O . VAL A 1 93 ? 8.855 -3.440 -16.319 1.00 93.31 93 VAL A O 1
ATOM 724 N N . ILE A 1 94 ? 10.434 -1.868 -16.004 1.00 93.06 94 ILE A N 1
ATOM 725 C CA . ILE A 1 94 ? 9.799 -1.279 -14.815 1.00 93.06 94 ILE A CA 1
ATOM 726 C C . ILE A 1 94 ? 8.431 -0.688 -15.184 1.00 93.06 94 ILE A C 1
ATOM 728 O O . ILE A 1 94 ? 7.436 -0.996 -14.524 1.00 93.06 94 ILE A O 1
ATOM 732 N N . MET A 1 95 ? 8.357 0.096 -16.262 1.00 92.00 95 MET A N 1
ATOM 733 C CA . MET A 1 95 ? 7.112 0.709 -16.731 1.00 92.00 95 MET A CA 1
ATOM 734 C C . MET A 1 95 ? 6.055 -0.337 -17.106 1.00 92.00 95 MET A C 1
ATOM 736 O O . MET A 1 95 ? 4.895 -0.244 -16.702 1.00 92.00 95 MET A O 1
ATOM 740 N N . PHE A 1 96 ? 6.460 -1.384 -17.821 1.00 91.94 96 PHE A N 1
ATOM 741 C CA . PHE A 1 96 ? 5.581 -2.487 -18.189 1.00 91.94 96 PHE A CA 1
ATOM 742 C C . PHE A 1 96 ? 5.048 -3.232 -16.957 1.00 91.94 96 PHE A C 1
ATOM 744 O O . PHE A 1 96 ? 3.875 -3.600 -16.912 1.00 91.94 96 PHE A O 1
ATOM 751 N N . SER A 1 97 ? 5.873 -3.412 -15.921 1.00 91.56 97 SER A N 1
ATOM 752 C CA . SER A 1 97 ? 5.447 -4.002 -14.644 1.00 91.56 97 SER A CA 1
ATOM 753 C C . SER A 1 97 ? 4.364 -3.167 -13.943 1.00 91.56 97 SER A C 1
ATOM 755 O O . SER A 1 97 ? 3.399 -3.722 -13.403 1.00 91.56 97 SER A O 1
ATOM 757 N N . ILE A 1 98 ? 4.475 -1.835 -14.003 1.00 91.62 98 ILE A N 1
ATOM 758 C CA . ILE A 1 98 ? 3.462 -0.907 -13.478 1.00 91.62 98 ILE A CA 1
ATOM 759 C C . ILE A 1 98 ? 2.161 -1.043 -14.274 1.00 91.62 98 ILE A C 1
ATOM 761 O O . ILE A 1 98 ? 1.116 -1.304 -13.683 1.00 91.62 98 ILE A O 1
ATOM 765 N N . LEU A 1 99 ? 2.218 -0.978 -15.609 1.00 90.62 99 LEU A N 1
ATOM 766 C CA . LEU A 1 99 ? 1.042 -1.146 -16.475 1.00 90.62 99 LEU A CA 1
ATOM 767 C C . LEU A 1 99 ? 0.349 -2.500 -16.263 1.00 90.62 99 LEU A C 1
ATOM 769 O O . LEU A 1 99 ? -0.877 -2.571 -16.174 1.00 90.62 99 LEU A O 1
ATOM 773 N N . LYS A 1 100 ? 1.127 -3.576 -16.111 1.00 91.06 100 LYS A N 1
ATOM 774 C CA . LYS A 1 100 ? 0.613 -4.909 -15.781 1.00 91.06 100 LYS A CA 1
ATOM 775 C C . LYS A 1 100 ? -0.117 -4.912 -14.435 1.00 91.06 100 LYS A C 1
ATOM 777 O O . LYS A 1 100 ? -1.205 -5.473 -14.335 1.00 91.06 100 LYS A O 1
ATOM 782 N N . SER A 1 101 ? 0.452 -4.277 -13.411 1.00 89.94 101 SER A N 1
ATOM 783 C CA . SER A 1 101 ? -0.174 -4.162 -12.085 1.00 89.94 101 SER A CA 1
ATOM 784 C C . SER A 1 101 ? -1.477 -3.357 -12.144 1.00 89.94 101 SER A C 1
ATOM 786 O O . SER A 1 101 ? -2.478 -3.764 -11.551 1.00 89.94 101 SER A O 1
ATOM 788 N N . SER A 1 102 ? -1.493 -2.270 -12.920 1.00 89.81 102 SER A N 1
ATOM 789 C CA . SER A 1 102 ? -2.685 -1.464 -13.201 1.00 89.81 102 SER A CA 1
ATOM 790 C C . SER A 1 102 ? -3.788 -2.289 -13.858 1.00 89.81 102 SER A C 1
ATOM 792 O O . SER A 1 102 ? -4.930 -2.279 -13.401 1.00 89.81 102 SER A O 1
ATOM 794 N N . TYR A 1 103 ? -3.443 -3.067 -14.885 1.00 88.44 103 TYR A N 1
AT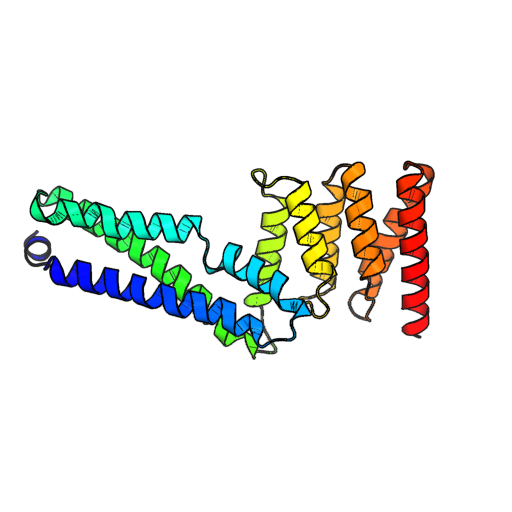OM 795 C CA . TYR A 1 103 ? -4.381 -3.963 -15.555 1.00 88.44 103 TYR A CA 1
ATOM 796 C C . TYR A 1 103 ? -4.981 -4.996 -14.590 1.00 88.44 103 TYR A C 1
ATOM 798 O O . TYR A 1 103 ? -6.203 -5.153 -14.533 1.00 88.44 103 TYR A O 1
ATOM 806 N N . PHE A 1 104 ? -4.145 -5.657 -13.778 1.00 87.81 104 PHE A N 1
ATOM 807 C CA . PHE A 1 104 ? -4.627 -6.638 -12.802 1.00 87.81 104 PHE A CA 1
ATOM 808 C C . PHE A 1 104 ? -5.548 -6.021 -11.754 1.00 87.81 104 PHE A C 1
ATOM 810 O O . PHE A 1 104 ? -6.527 -6.653 -11.356 1.00 87.81 104 PHE A O 1
ATOM 817 N N . TRP A 1 105 ? -5.291 -4.785 -11.330 1.00 87.12 105 TRP A N 1
ATOM 818 C CA . TRP A 1 105 ? -6.195 -4.076 -10.432 1.00 87.12 105 TRP A CA 1
ATOM 819 C C . TRP A 1 105 ? -7.558 -3.811 -11.066 1.00 87.12 105 TRP A C 1
ATOM 821 O O . TRP A 1 105 ? -8.579 -4.001 -10.408 1.00 87.12 105 TRP A O 1
ATOM 831 N N . ILE A 1 106 ? -7.598 -3.413 -12.338 1.00 84.00 106 ILE A N 1
ATOM 832 C CA . ILE A 1 106 ? -8.850 -3.141 -13.056 1.00 84.00 106 ILE A CA 1
ATOM 833 C C . ILE A 1 106 ? -9.672 -4.425 -13.208 1.00 84.00 106 ILE A C 1
ATOM 835 O O . ILE A 1 106 ? -10.831 -4.460 -12.797 1.00 84.00 106 ILE A O 1
ATOM 839 N N . ILE A 1 107 ? -9.073 -5.498 -13.735 1.00 83.38 107 ILE A N 1
ATOM 840 C CA . ILE A 1 107 ? -9.809 -6.733 -14.055 1.00 83.38 107 ILE A CA 1
ATOM 841 C C . ILE A 1 107 ? -10.286 -7.488 -12.807 1.00 83.38 107 ILE A C 1
ATOM 843 O O . ILE A 1 107 ? -11.341 -8.120 -12.822 1.00 83.38 107 ILE A O 1
ATOM 847 N N . SER A 1 108 ? -9.546 -7.383 -11.699 1.00 79.19 108 SER A N 1
ATOM 848 C CA . SER A 1 108 ? -9.900 -8.047 -10.439 1.00 79.19 108 SER A CA 1
ATOM 849 C C . SER A 1 108 ? -11.101 -7.418 -9.725 1.00 79.19 108 SER A C 1
ATOM 851 O O . SER A 1 108 ? -11.576 -8.000 -8.757 1.00 79.19 108 SER A O 1
ATOM 853 N N . LYS A 1 109 ? -11.650 -6.288 -10.206 1.00 72.94 109 LYS A N 1
ATOM 854 C CA . LYS A 1 109 ? -12.833 -5.634 -9.608 1.00 72.94 109 LYS A CA 1
ATOM 855 C C . LYS A 1 109 ? -14.046 -6.561 -9.502 1.00 72.94 109 LYS A C 1
ATOM 857 O O . LYS A 1 109 ? -14.761 -6.519 -8.511 1.00 72.94 109 LYS A O 1
ATOM 862 N N . ASN A 1 110 ? -14.276 -7.375 -10.532 1.00 64.69 110 ASN A N 1
ATOM 863 C CA . ASN A 1 110 ? -15.503 -8.164 -10.678 1.00 64.69 110 ASN A CA 1
ATOM 864 C C . ASN A 1 110 ? -15.300 -9.653 -10.358 1.00 64.69 110 ASN A C 1
ATOM 866 O O . ASN A 1 110 ? -16.213 -10.460 -10.535 1.00 64.69 110 ASN A O 1
ATOM 870 N N . GLN A 1 111 ? -14.104 -10.039 -9.912 1.00 64.75 111 GLN A N 1
ATOM 871 C CA . GLN A 1 111 ? -13.785 -11.427 -9.601 1.00 64.75 111 GLN A CA 1
ATOM 872 C C . GLN A 1 111 ? -14.034 -11.685 -8.114 1.00 64.75 111 GLN A C 1
ATOM 874 O O . GLN A 1 111 ? -13.237 -11.297 -7.270 1.00 64.75 111 GLN A O 1
ATOM 879 N N . LYS A 1 112 ? -15.142 -12.376 -7.806 1.00 53.81 112 LYS A N 1
ATOM 880 C CA . LYS A 1 112 ? -15.530 -12.754 -6.431 1.00 53.81 112 LYS A CA 1
ATOM 881 C C . LYS A 1 112 ? -14.517 -13.661 -5.725 1.00 53.81 112 LYS A C 1
ATOM 883 O O . LYS A 1 112 ? -14.531 -13.738 -4.509 1.00 53.81 112 LYS A O 1
ATOM 888 N N . ASN A 1 113 ? -13.660 -14.351 -6.478 1.00 48.97 113 ASN A N 1
ATOM 889 C CA . ASN A 1 113 ? -12.670 -15.280 -5.946 1.00 48.97 113 ASN A CA 1
ATOM 890 C C . ASN A 1 113 ? -11.273 -14.934 -6.483 1.00 48.97 113 ASN A C 1
ATOM 892 O O . ASN A 1 113 ? -10.903 -15.369 -7.573 1.00 48.97 113 ASN A O 1
ATOM 896 N N . LYS A 1 114 ? -10.512 -14.212 -5.648 1.00 54.72 114 LYS A N 1
ATOM 897 C CA . LYS A 1 114 ? -9.039 -14.140 -5.532 1.00 54.72 114 LYS A CA 1
ATOM 898 C C . LYS A 1 114 ? -8.322 -12.790 -5.741 1.00 54.72 114 LYS A C 1
ATOM 900 O O . LYS A 1 114 ? -7.891 -12.411 -6.830 1.00 54.72 114 LYS A O 1
ATOM 905 N N . ASN A 1 115 ? -7.968 -12.228 -4.584 1.00 69.56 115 ASN A N 1
ATOM 906 C CA . ASN A 1 115 ? -6.616 -11.980 -4.057 1.00 69.56 115 ASN A CA 1
ATOM 907 C C . ASN A 1 115 ? -5.746 -10.867 -4.638 1.00 69.56 115 ASN A C 1
ATOM 909 O O . ASN A 1 115 ? -4.823 -10.465 -3.939 1.00 69.56 115 ASN A O 1
ATOM 913 N N . PHE A 1 116 ? -5.893 -10.377 -5.876 1.00 81.75 116 PHE A N 1
ATOM 914 C CA . PHE A 1 116 ? -4.928 -9.348 -6.319 1.00 81.75 116 PHE A CA 1
ATOM 915 C C . PHE A 1 116 ? -5.091 -8.044 -5.530 1.00 81.75 116 PHE A C 1
ATOM 917 O O . PHE A 1 116 ? -4.123 -7.590 -4.925 1.00 81.75 116 PHE A O 1
ATOM 924 N N . ARG A 1 117 ? -6.306 -7.482 -5.479 1.00 83.12 117 ARG A N 1
ATOM 925 C CA . ARG A 1 117 ? -6.560 -6.239 -4.732 1.00 83.12 117 ARG A CA 1
ATOM 926 C C . ARG A 1 117 ? -6.294 -6.408 -3.246 1.00 83.12 117 ARG A C 1
ATOM 928 O O . ARG A 1 117 ? -5.615 -5.580 -2.658 1.00 83.12 117 ARG A O 1
ATOM 935 N N . GLU A 1 118 ? -6.770 -7.504 -2.676 1.00 83.44 118 GLU A N 1
ATOM 936 C CA . GLU A 1 118 ? -6.575 -7.844 -1.272 1.00 83.44 118 GLU A CA 1
ATOM 937 C C . GLU A 1 118 ? -5.096 -7.993 -0.910 1.00 83.44 118 GLU A C 1
ATOM 939 O O . GLU A 1 118 ? -4.618 -7.262 -0.053 1.00 83.44 118 GLU A O 1
ATOM 944 N N . ARG A 1 119 ? -4.312 -8.788 -1.654 1.00 86.19 119 ARG A N 1
ATOM 945 C CA . ARG A 1 119 ? -2.857 -8.887 -1.429 1.00 86.19 119 ARG A CA 1
ATOM 946 C C . ARG A 1 119 ? -2.155 -7.542 -1.557 1.00 86.19 119 ARG A C 1
ATOM 948 O O . ARG A 1 119 ? -1.225 -7.271 -0.808 1.00 86.19 119 ARG A O 1
ATOM 955 N N . VAL A 1 120 ? -2.565 -6.706 -2.511 1.00 88.38 120 VAL A N 1
ATOM 956 C CA . VAL A 1 120 ? -1.991 -5.365 -2.692 1.00 88.38 120 VAL A CA 1
ATOM 957 C C . VAL A 1 120 ? -2.351 -4.449 -1.519 1.00 88.38 120 VAL A C 1
ATOM 959 O O . VAL A 1 120 ? -1.499 -3.694 -1.056 1.00 88.38 120 VAL A O 1
ATOM 962 N N . ARG A 1 121 ? -3.576 -4.540 -0.995 1.00 88.06 121 ARG A N 1
ATOM 963 C CA . ARG A 1 121 ? -4.015 -3.806 0.196 1.00 88.06 121 ARG A CA 1
ATOM 964 C C . ARG A 1 121 ? -3.296 -4.300 1.461 1.00 88.06 121 ARG A C 1
ATOM 966 O O . ARG A 1 121 ? -2.804 -3.474 2.216 1.00 88.06 121 ARG A O 1
ATOM 973 N N . LEU A 1 122 ? -3.145 -5.611 1.666 1.00 87.94 122 LEU A N 1
ATOM 974 C CA . LEU A 1 122 ? -2.353 -6.166 2.776 1.00 87.94 122 LEU A CA 1
ATOM 975 C C . LEU A 1 122 ? -0.898 -5.729 2.690 1.00 87.94 122 LEU A C 1
ATOM 977 O O . LEU A 1 122 ? -0.307 -5.300 3.675 1.00 87.94 122 LEU A O 1
ATOM 981 N N . LYS A 1 123 ? -0.327 -5.779 1.485 1.00 89.88 123 LYS A N 1
ATOM 982 C CA . LYS A 1 123 ? 1.023 -5.286 1.241 1.00 89.88 123 LYS A CA 1
ATOM 983 C C . LYS A 1 123 ? 1.146 -3.807 1.606 1.00 89.88 123 LYS A C 1
ATOM 985 O O . LYS A 1 123 ? 2.121 -3.433 2.247 1.00 89.88 123 LYS A O 1
ATOM 990 N N . PHE A 1 124 ? 0.155 -2.986 1.252 1.00 91.12 124 PHE A N 1
ATOM 991 C CA . PHE A 1 124 ? 0.109 -1.590 1.679 1.00 91.12 124 PHE A CA 1
ATOM 992 C C . PHE A 1 124 ? 0.111 -1.458 3.210 1.00 91.12 124 PHE A C 1
ATOM 994 O O . PHE A 1 124 ? 0.867 -0.646 3.728 1.00 91.12 124 PHE A O 1
ATOM 1001 N N . LEU A 1 125 ? -0.691 -2.248 3.931 1.00 89.88 125 LEU A N 1
ATOM 1002 C CA . LEU A 1 125 ? -0.759 -2.207 5.399 1.00 89.88 125 LEU A CA 1
ATOM 1003 C C . LEU A 1 125 ? 0.557 -2.627 6.065 1.00 89.88 125 LEU A C 1
ATOM 1005 O O . LEU A 1 125 ? 1.009 -1.968 7.002 1.00 89.88 125 LEU A O 1
ATOM 1009 N N . ASN A 1 126 ? 1.192 -3.680 5.553 1.00 86.50 126 ASN A N 1
ATOM 1010 C CA . ASN A 1 126 ? 2.481 -4.153 6.053 1.00 86.50 126 ASN A CA 1
ATOM 1011 C C . ASN A 1 126 ? 3.590 -3.126 5.786 1.00 86.50 126 ASN A C 1
ATOM 1013 O O . ASN A 1 126 ? 4.372 -2.803 6.672 1.00 86.50 126 ASN A O 1
ATOM 1017 N N . GLU A 1 127 ? 3.626 -2.529 4.593 1.00 87.50 127 GLU A N 1
ATOM 1018 C CA . GLU A 1 127 ? 4.592 -1.465 4.311 1.00 87.50 127 GLU A CA 1
ATOM 1019 C C . GLU A 1 127 ? 4.286 -0.189 5.114 1.00 87.50 127 GLU A C 1
ATOM 1021 O O . GLU A 1 127 ? 5.211 0.507 5.524 1.00 87.50 127 GLU A O 1
ATOM 1026 N N . LEU A 1 128 ? 3.014 0.122 5.397 1.00 86.62 128 LEU A N 1
ATOM 1027 C CA . LEU A 1 128 ? 2.627 1.258 6.239 1.00 86.62 128 LEU A CA 1
ATOM 1028 C C . LEU A 1 128 ? 3.194 1.117 7.659 1.00 86.62 128 LEU A C 1
ATOM 1030 O O . LEU A 1 128 ? 3.723 2.091 8.208 1.00 86.62 128 LEU A O 1
ATOM 1034 N N . SER A 1 129 ? 3.114 -0.076 8.254 1.00 78.25 129 SER A N 1
ATOM 1035 C CA . SER A 1 129 ? 3.657 -0.319 9.594 1.00 78.25 129 SER A CA 1
ATOM 1036 C C . SER A 1 129 ? 5.187 -0.199 9.600 1.00 78.25 129 SER A C 1
ATOM 1038 O O . SER A 1 129 ? 5.734 0.536 10.427 1.00 78.25 129 SER A O 1
ATOM 1040 N N . GLU A 1 130 ? 5.869 -0.776 8.609 1.00 80.81 130 GLU A N 1
ATOM 1041 C CA . GLU A 1 130 ? 7.335 -0.812 8.509 1.00 80.81 130 GLU A CA 1
ATOM 1042 C C . GLU A 1 130 ? 7.984 0.502 8.035 1.00 80.81 130 GLU A C 1
ATOM 1044 O O . GLU A 1 130 ? 9.169 0.735 8.286 1.00 80.81 130 GLU A O 1
ATOM 1049 N N . ASN A 1 131 ? 7.238 1.389 7.367 1.00 80.69 131 ASN A N 1
ATOM 1050 C CA . ASN A 1 131 ? 7.799 2.590 6.744 1.00 80.69 131 ASN A CA 1
ATOM 1051 C C . ASN A 1 131 ? 8.347 3.586 7.782 1.00 80.69 131 ASN A C 1
ATOM 1053 O O . ASN A 1 131 ? 7.588 4.309 8.427 1.00 80.69 131 ASN A O 1
ATOM 1057 N N . LYS A 1 132 ? 9.675 3.657 7.918 1.00 76.44 132 LYS A N 1
ATOM 1058 C CA . LYS A 1 132 ? 10.365 4.572 8.845 1.00 76.44 132 LYS A CA 1
ATOM 1059 C C . LYS A 1 132 ? 10.413 6.027 8.364 1.00 76.44 132 LYS A C 1
ATOM 1061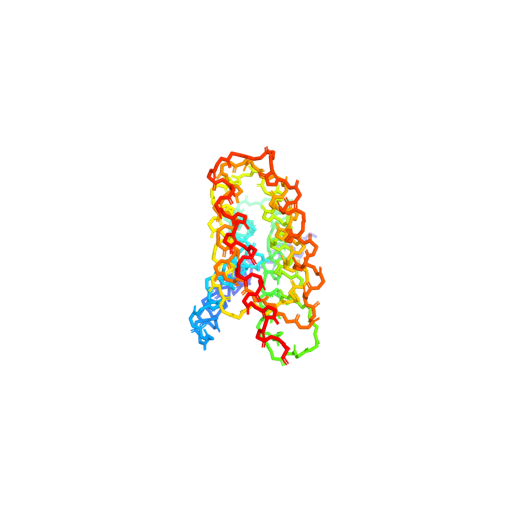 O O . LYS A 1 132 ? 10.621 6.913 9.183 1.00 76.44 132 LYS A O 1
ATOM 1066 N N . GLU A 1 133 ? 10.243 6.275 7.064 1.00 77.38 133 GLU A N 1
ATOM 1067 C CA . GLU A 1 133 ? 10.244 7.631 6.490 1.00 77.38 133 GLU A CA 1
ATOM 1068 C C . GLU A 1 133 ? 8.934 8.375 6.794 1.00 77.38 133 GLU A C 1
ATOM 1070 O O . GLU A 1 133 ? 8.910 9.601 6.886 1.00 77.38 133 GLU A O 1
ATOM 1075 N N . MET A 1 134 ? 7.829 7.640 6.944 1.00 81.06 134 MET A N 1
ATOM 1076 C CA . MET A 1 134 ? 6.508 8.213 7.183 1.00 81.06 134 MET A CA 1
ATOM 1077 C C . MET A 1 134 ? 6.308 8.556 8.661 1.00 81.06 134 MET A C 1
ATOM 1079 O O . MET A 1 134 ? 6.476 7.704 9.535 1.00 81.06 134 MET A O 1
ATOM 1083 N N . SER A 1 135 ? 5.888 9.794 8.937 1.00 82.12 135 SER A N 1
ATOM 1084 C CA . SER A 1 135 ? 5.586 10.230 10.304 1.00 82.12 135 SER A CA 1
ATOM 1085 C C . SER A 1 135 ? 4.469 9.384 10.927 1.00 82.12 135 SER A C 1
ATOM 1087 O O . SER A 1 135 ? 3.509 9.016 10.243 1.00 82.12 135 SER A O 1
ATOM 1089 N N . THR A 1 136 ? 4.553 9.112 12.233 1.00 78.25 136 THR A N 1
ATOM 1090 C CA . THR A 1 136 ? 3.514 8.361 12.959 1.00 78.25 136 THR A CA 1
ATOM 1091 C C . THR A 1 136 ? 2.139 9.003 12.795 1.00 78.25 136 THR A C 1
ATOM 1093 O O . THR A 1 136 ? 1.171 8.301 12.524 1.00 78.25 136 THR A O 1
ATOM 1096 N N . LYS A 1 137 ? 2.067 10.339 12.829 1.00 82.06 137 LYS A N 1
ATOM 1097 C CA . LYS A 1 137 ? 0.833 11.098 12.595 1.00 82.06 137 LYS A CA 1
ATOM 1098 C C . LYS A 1 137 ? 0.194 10.773 11.241 1.00 82.06 137 LYS A C 1
ATOM 1100 O O . LYS A 1 137 ? -0.992 10.470 11.184 1.00 82.06 137 LYS A O 1
ATOM 1105 N N . SER A 1 138 ? 0.974 10.752 10.160 1.00 84.00 138 SER A N 1
ATOM 1106 C CA . SER A 1 138 ? 0.458 10.403 8.828 1.00 84.00 138 SER A CA 1
ATOM 1107 C C . SER A 1 138 ? -0.024 8.949 8.758 1.00 84.00 138 SER A C 1
ATOM 1109 O O . SER A 1 138 ? -0.996 8.645 8.064 1.00 84.00 138 SER A O 1
ATOM 1111 N N . LYS A 1 139 ? 0.632 8.030 9.480 1.00 84.75 139 LYS A N 1
ATOM 1112 C CA . LYS A 1 139 ? 0.168 6.637 9.583 1.00 84.75 139 LYS A CA 1
ATOM 1113 C C . LYS A 1 139 ? -1.158 6.546 10.337 1.00 84.75 139 LYS A C 1
ATOM 1115 O O . LYS A 1 139 ? -2.046 5.818 9.903 1.00 84.75 139 LYS A O 1
ATOM 1120 N N . VAL A 1 140 ? -1.318 7.318 11.415 1.00 83.44 140 VAL A N 1
ATOM 1121 C CA . VAL A 1 140 ? -2.586 7.432 12.151 1.00 83.44 140 VAL A CA 1
ATOM 1122 C C . VAL A 1 140 ? -3.687 7.964 11.235 1.00 83.44 140 VAL A C 1
ATOM 1124 O O . VAL A 1 140 ? -4.715 7.312 11.105 1.00 83.44 140 VAL A O 1
ATOM 1127 N N . GLU A 1 141 ? -3.462 9.066 10.518 1.00 86.06 141 GLU A N 1
ATOM 1128 C CA . GLU A 1 141 ? -4.419 9.630 9.546 1.00 86.06 141 GLU A CA 1
ATOM 1129 C C . GLU A 1 141 ? -4.814 8.623 8.447 1.00 86.06 141 GLU A C 1
ATOM 1131 O O . GLU A 1 141 ? -5.976 8.552 8.030 1.00 86.06 141 GLU A O 1
ATOM 1136 N N . THR A 1 142 ? -3.865 7.788 8.012 1.00 88.19 142 THR A N 1
ATOM 1137 C CA . THR A 1 142 ? -4.129 6.702 7.057 1.00 88.19 142 THR A CA 1
ATOM 1138 C C . THR A 1 142 ? -5.086 5.674 7.659 1.00 88.19 142 THR A C 1
ATOM 1140 O O . THR A 1 142 ? -6.106 5.363 7.050 1.00 88.19 142 THR A O 1
ATOM 1143 N N . TRP A 1 143 ? -4.831 5.209 8.886 1.00 87.94 143 TRP A N 1
ATOM 1144 C CA . TRP A 1 143 ? -5.745 4.311 9.600 1.00 87.94 143 TRP A CA 1
ATOM 1145 C C . TRP A 1 143 ? -7.118 4.922 9.850 1.00 87.94 143 TRP A C 1
ATOM 1147 O O . TRP A 1 143 ? -8.126 4.233 9.719 1.00 87.94 143 TRP A O 1
ATOM 1157 N N . GLN A 1 144 ? -7.190 6.222 10.127 1.00 84.94 144 GLN A N 1
ATOM 1158 C CA . GLN A 1 144 ? -8.475 6.902 10.249 1.00 84.94 144 GLN A CA 1
ATOM 1159 C C . GLN A 1 144 ? -9.258 6.888 8.934 1.00 84.94 144 GLN A C 1
ATOM 1161 O O . GLN A 1 144 ? -10.472 6.701 8.941 1.00 84.94 144 GLN A O 1
ATOM 1166 N N . THR A 1 145 ? -8.567 7.054 7.807 1.00 86.06 145 THR A N 1
ATOM 1167 C CA . THR A 1 145 ? -9.173 6.981 6.471 1.00 86.06 145 THR A CA 1
ATOM 1168 C C . THR A 1 145 ? -9.677 5.571 6.161 1.00 86.06 145 THR A C 1
ATOM 1170 O O . THR A 1 145 ? -10.767 5.420 5.614 1.00 86.06 145 THR A O 1
ATOM 1173 N N . ILE A 1 146 ? -8.914 4.543 6.545 1.00 88.06 146 ILE A N 1
ATOM 1174 C CA . ILE A 1 146 ? -9.298 3.133 6.390 1.00 88.06 146 ILE A CA 1
ATOM 1175 C C . ILE A 1 146 ? -10.584 2.844 7.157 1.00 88.06 146 ILE A C 1
ATOM 1177 O O . ILE A 1 146 ? -11.553 2.364 6.575 1.00 88.06 146 ILE A O 1
ATOM 1181 N N . TRP A 1 147 ? -10.610 3.166 8.449 1.00 85.00 147 TRP A N 1
ATOM 1182 C CA . TRP A 1 147 ? -11.728 2.815 9.321 1.00 85.00 147 TRP A CA 1
ATOM 1183 C C . TRP A 1 147 ? -13.005 3.588 9.008 1.00 85.00 147 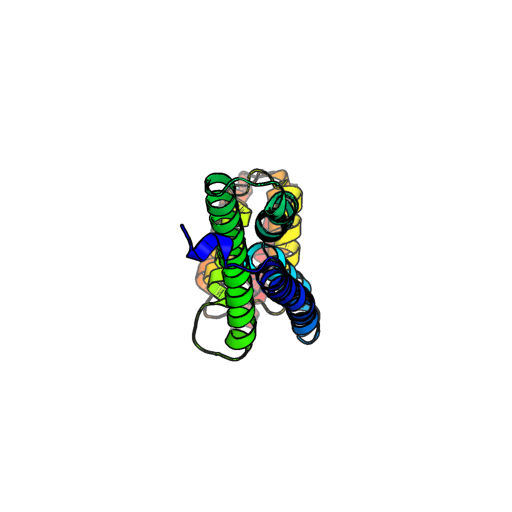TRP A C 1
ATOM 1185 O O . TRP A 1 147 ? -14.090 3.027 9.098 1.00 85.00 147 TRP A O 1
ATOM 1195 N N . LYS A 1 148 ? -12.892 4.840 8.555 1.00 81.25 148 LYS A N 1
ATOM 1196 C CA . LYS A 1 148 ? -14.050 5.613 8.081 1.00 81.25 148 LYS A CA 1
ATOM 1197 C C . LYS A 1 148 ? -14.658 5.058 6.791 1.00 81.25 148 LYS A C 1
ATOM 1199 O O . LYS A 1 148 ? -15.779 5.428 6.440 1.00 81.25 148 LYS A O 1
ATOM 1204 N N . SER A 1 149 ? -13.950 4.188 6.068 1.00 77.88 149 SER A N 1
ATOM 1205 C CA . SER A 1 149 ? -14.472 3.637 4.823 1.00 77.88 149 SER A CA 1
ATOM 1206 C C . SER A 1 149 ? -15.582 2.615 5.089 1.00 77.88 149 SER A C 1
ATOM 1208 O O . SER A 1 149 ? -15.397 1.604 5.764 1.00 77.88 149 SER A O 1
ATOM 1210 N N . LYS A 1 150 ? -16.788 2.867 4.559 1.00 65.50 150 LYS A N 1
ATOM 1211 C CA . LYS A 1 150 ? -17.954 2.009 4.848 1.00 65.50 150 LYS A CA 1
ATOM 1212 C C . LYS A 1 150 ? -17.828 0.601 4.273 1.00 65.50 150 LYS A C 1
ATOM 1214 O O . LYS A 1 150 ? -18.437 -0.316 4.826 1.00 65.50 150 LYS A O 1
ATOM 1219 N N . LYS A 1 151 ? -17.085 0.443 3.174 1.00 67.44 151 LYS A N 1
ATOM 1220 C CA . LYS A 1 151 ? -16.880 -0.824 2.471 1.00 67.44 151 LYS A CA 1
ATOM 1221 C C . LYS A 1 151 ? -15.386 -1.086 2.330 1.00 67.44 151 LYS A C 1
ATOM 1223 O O . LYS A 1 151 ? -14.754 -0.622 1.381 1.00 67.44 151 LYS A O 1
ATOM 1228 N N . VAL A 1 152 ? -14.844 -1.836 3.282 1.00 68.31 152 VAL A N 1
ATOM 1229 C CA . VAL A 1 152 ? -13.510 -2.413 3.159 1.00 68.31 152 VAL A CA 1
ATOM 1230 C C . VAL A 1 152 ? -13.668 -3.725 2.402 1.00 68.31 152 VAL A C 1
ATOM 1232 O O . VAL A 1 152 ? -14.238 -4.684 2.898 1.00 68.31 152 VAL A O 1
ATOM 1235 N N . ASP A 1 153 ? -13.225 -3.732 1.153 1.00 71.06 153 ASP A N 1
ATOM 1236 C CA . ASP A 1 153 ? -13.212 -4.919 0.294 1.00 71.06 153 ASP A CA 1
ATOM 1237 C C . ASP A 1 153 ? -11.951 -5.754 0.602 1.00 71.06 153 ASP A C 1
ATOM 1239 O O . ASP A 1 153 ? -11.015 -5.836 -0.191 1.00 71.06 153 ASP A O 1
ATOM 1243 N N . MET A 1 154 ? -11.849 -6.239 1.833 1.00 78.38 154 MET A N 1
ATOM 1244 C CA . MET A 1 154 ? -10.744 -7.045 2.361 1.00 78.38 154 MET A CA 1
ATOM 1245 C C . MET A 1 154 ? -11.298 -7.914 3.483 1.00 78.38 154 MET A C 1
ATOM 1247 O O . MET A 1 154 ? -12.219 -7.481 4.177 1.00 78.38 154 MET A O 1
ATOM 1251 N N . ASP A 1 155 ? -10.699 -9.081 3.676 1.00 83.31 155 ASP A N 1
ATOM 1252 C CA . ASP A 1 155 ? -10.892 -9.908 4.854 1.00 83.31 155 ASP A CA 1
ATOM 1253 C C . ASP A 1 155 ? -10.785 -9.080 6.149 1.00 83.31 155 ASP A C 1
ATOM 1255 O O . ASP A 1 155 ? -9.771 -8.448 6.471 1.00 83.31 155 ASP A O 1
ATOM 1259 N N . SER A 1 156 ? -11.885 -9.046 6.896 1.00 82.94 156 SER A N 1
ATOM 1260 C CA . SER A 1 156 ? -11.989 -8.250 8.114 1.00 82.94 156 SER A CA 1
ATOM 1261 C C . SER A 1 156 ? -11.052 -8.737 9.218 1.00 82.94 156 SER A C 1
ATOM 1263 O O . SER A 1 156 ? -10.576 -7.915 10.003 1.00 82.94 156 SER A O 1
ATOM 1265 N N . CYS A 1 157 ? -10.745 -10.037 9.275 1.00 86.62 157 CYS A N 1
ATOM 1266 C CA . CYS A 1 157 ? -9.800 -10.582 10.246 1.00 86.62 157 CYS A CA 1
ATOM 1267 C C . CYS A 1 157 ? -8.380 -10.090 9.963 1.00 86.62 157 CYS A C 1
ATOM 1269 O O . CYS A 1 157 ? -7.711 -9.612 10.881 1.00 86.62 157 CYS A O 1
ATOM 1271 N N . GLU A 1 158 ? -7.936 -10.145 8.707 1.00 87.94 158 GLU A N 1
ATOM 1272 C CA . GLU A 1 158 ? -6.624 -9.644 8.296 1.00 87.94 158 GLU A CA 1
ATOM 1273 C C . GLU A 1 158 ? -6.494 -8.133 8.533 1.00 87.94 158 GLU A C 1
ATOM 1275 O O . GLU A 1 158 ? -5.452 -7.665 9.003 1.00 87.94 158 GLU A O 1
ATOM 1280 N N . LEU A 1 159 ? -7.559 -7.361 8.283 1.00 88.38 159 LEU A N 1
ATOM 1281 C CA . LEU A 1 159 ? -7.574 -5.925 8.567 1.00 88.38 159 LEU A CA 1
ATOM 1282 C C . LEU A 1 159 ? -7.397 -5.632 10.065 1.00 88.38 159 LEU A C 1
ATOM 1284 O O . LEU A 1 159 ? -6.592 -4.772 10.438 1.00 88.38 159 LEU A O 1
ATOM 1288 N N . ILE A 1 160 ? -8.141 -6.336 10.925 1.00 89.44 160 ILE A N 1
ATOM 1289 C CA . ILE A 1 160 ? -8.050 -6.179 12.384 1.00 89.44 160 ILE A CA 1
ATOM 1290 C C . ILE A 1 160 ? -6.665 -6.589 12.881 1.00 89.44 160 ILE A C 1
ATOM 1292 O O . ILE A 1 160 ? -6.095 -5.914 13.738 1.00 89.44 160 ILE A O 1
ATOM 1296 N N . GLU A 1 161 ? -6.094 -7.663 12.341 1.00 89.56 161 GLU A N 1
ATOM 1297 C CA . GLU A 1 161 ? -4.766 -8.131 12.727 1.00 89.56 161 GLU A CA 1
ATOM 1298 C C . GLU A 1 161 ? -3.674 -7.132 12.327 1.00 89.56 161 GLU A C 1
ATOM 1300 O O . GLU A 1 161 ? -2.839 -6.759 13.156 1.00 89.56 161 GLU A O 1
ATOM 1305 N N . ALA A 1 162 ? -3.731 -6.604 11.101 1.00 89.62 162 ALA A N 1
ATOM 1306 C CA . ALA A 1 162 ? -2.835 -5.543 10.651 1.00 89.62 162 ALA A CA 1
ATOM 1307 C C . ALA A 1 162 ? -2.956 -4.282 11.526 1.00 89.62 162 ALA A C 1
ATOM 1309 O O . ALA A 1 162 ? -1.942 -3.673 11.889 1.00 89.62 162 ALA A O 1
ATOM 1310 N N . PHE A 1 163 ? -4.179 -3.916 11.921 1.00 90.81 163 PHE A N 1
ATOM 1311 C CA . PHE A 1 163 ? -4.413 -2.801 12.833 1.00 90.81 163 PHE A CA 1
ATOM 1312 C C . PHE A 1 163 ? -3.840 -3.060 14.221 1.00 90.81 163 PHE A C 1
ATOM 1314 O O . PHE A 1 163 ? -3.143 -2.197 14.747 1.00 90.81 163 PHE A O 1
ATOM 1321 N N . LYS A 1 164 ? -4.084 -4.237 14.807 1.00 89.94 164 LYS A N 1
ATOM 1322 C CA . LYS A 1 164 ? -3.556 -4.623 16.123 1.00 89.94 164 LYS A CA 1
ATOM 1323 C C . LYS A 1 164 ? -2.031 -4.563 16.130 1.00 89.94 164 LYS A C 1
ATOM 1325 O O . LYS A 1 164 ? -1.451 -3.950 17.028 1.00 89.94 164 LYS A O 1
ATOM 1330 N N . ASN A 1 165 ? -1.388 -5.119 15.104 1.00 89.25 165 ASN A N 1
ATOM 1331 C CA . ASN A 1 165 ? 0.065 -5.083 14.955 1.00 89.25 165 ASN A CA 1
ATOM 1332 C C . ASN A 1 165 ? 0.578 -3.638 14.919 1.00 89.25 165 ASN A C 1
ATOM 1334 O O . ASN A 1 165 ? 1.452 -3.271 15.707 1.00 89.25 165 ASN A O 1
ATOM 1338 N N . PHE A 1 166 ? -0.024 -2.781 14.089 1.00 88.88 166 PHE A N 1
ATOM 1339 C CA . PHE A 1 166 ? 0.333 -1.366 14.054 1.00 88.88 166 PHE A CA 1
ATOM 1340 C C . PHE A 1 166 ? 0.098 -0.675 15.404 1.00 88.88 166 PHE A C 1
ATOM 1342 O O . PHE A 1 166 ? 1.001 -0.036 15.938 1.00 88.88 166 PHE A O 1
ATOM 1349 N N . TYR A 1 167 ? -1.073 -0.859 16.001 1.00 88.94 167 TYR A N 1
ATOM 1350 C CA . TYR A 1 167 ? -1.460 -0.272 17.278 1.00 88.94 167 TYR A CA 1
ATOM 1351 C C . TYR A 1 167 ? -0.473 -0.605 18.408 1.00 88.94 167 TYR A C 1
ATOM 1353 O O . TYR A 1 167 ? -0.103 0.270 19.190 1.00 88.94 167 TYR A O 1
ATOM 1361 N N . THR A 1 168 ? 0.003 -1.852 18.482 1.00 86.88 168 THR A N 1
ATOM 1362 C CA . THR A 1 168 ? 0.991 -2.262 19.497 1.00 86.88 168 THR A CA 1
ATOM 1363 C C . THR A 1 168 ? 2.373 -1.636 19.301 1.00 86.88 168 THR A C 1
ATOM 1365 O O . THR A 1 168 ? 3.119 -1.510 20.268 1.00 86.88 168 THR A O 1
ATOM 1368 N N . SER A 1 169 ? 2.704 -1.204 18.080 1.00 84.19 169 SER A N 1
ATOM 1369 C CA . SER A 1 169 ? 4.006 -0.610 17.738 1.00 84.19 169 SER A CA 1
ATOM 1370 C C . SER A 1 169 ? 4.104 0.900 18.002 1.00 84.19 169 SER A C 1
ATOM 1372 O O . SER A 1 169 ? 5.184 1.484 17.913 1.00 84.19 169 SER A O 1
ATOM 1374 N N . VAL A 1 170 ? 2.977 1.546 18.303 1.00 83.94 170 VAL A N 1
ATOM 1375 C CA . VAL A 1 170 ? 2.839 3.004 18.392 1.00 83.94 170 VAL A CA 1
ATOM 1376 C C . VAL A 1 170 ? 2.916 3.486 19.852 1.00 83.94 170 VAL A C 1
ATOM 1378 O O . VAL A 1 170 ? 2.661 2.724 20.782 1.00 83.94 170 VAL A O 1
ATOM 1381 N N . LYS A 1 171 ? 3.297 4.753 20.075 1.00 80.56 171 LYS A N 1
ATOM 1382 C CA . LYS A 1 171 ? 3.360 5.377 21.412 1.00 80.56 171 LYS A CA 1
ATOM 1383 C C . LYS A 1 171 ? 1.962 5.672 21.972 1.00 80.56 171 LYS A C 1
ATOM 1385 O O . LYS A 1 171 ? 1.002 5.811 21.219 1.00 80.56 171 LYS A O 1
ATOM 1390 N N . ASP A 1 172 ? 1.855 5.811 23.292 1.00 73.56 172 ASP A N 1
ATOM 1391 C CA . ASP A 1 172 ? 0.559 5.898 23.983 1.00 73.56 172 ASP A CA 1
ATOM 1392 C C . ASP A 1 172 ? -0.304 7.110 23.576 1.00 73.56 172 ASP A C 1
ATOM 1394 O O . ASP A 1 172 ? -1.522 6.969 23.455 1.00 73.56 172 ASP A O 1
ATOM 1398 N N . ASP A 1 173 ? 0.302 8.257 23.250 1.00 75.50 173 ASP A N 1
ATOM 1399 C CA . ASP A 1 173 ? -0.432 9.450 22.785 1.00 75.50 173 ASP A CA 1
ATOM 1400 C C . ASP A 1 173 ? -1.223 9.208 21.488 1.00 75.50 173 ASP A C 1
ATOM 1402 O O . ASP A 1 173 ? -2.362 9.664 21.330 1.00 75.50 173 ASP A O 1
ATOM 1406 N N . ASP A 1 174 ? -0.630 8.454 20.565 1.00 82.88 174 ASP A N 1
ATOM 1407 C CA . ASP A 1 174 ? -1.208 8.122 19.264 1.00 82.88 174 ASP A CA 1
ATOM 1408 C C . ASP A 1 174 ? -2.194 6.940 19.373 1.00 82.88 174 ASP A C 1
ATOM 1410 O O . ASP A 1 174 ? -3.177 6.871 18.627 1.00 82.88 174 ASP A O 1
ATOM 1414 N N . LYS A 1 175 ? -1.993 6.034 20.346 1.00 87.06 175 LYS A N 1
ATOM 1415 C CA . LYS A 1 175 ? -2.916 4.916 20.622 1.00 87.06 175 LYS A CA 1
ATOM 1416 C C . LYS A 1 175 ? -4.321 5.396 20.948 1.00 87.06 175 LYS A C 1
ATOM 1418 O O . LYS A 1 175 ? -5.279 4.772 20.497 1.00 87.06 175 LYS A O 1
ATOM 1423 N N . TYR A 1 176 ? -4.462 6.495 21.689 1.00 87.06 176 TYR A N 1
ATOM 1424 C CA . TYR A 1 176 ? -5.779 7.056 21.997 1.00 87.06 176 TYR A CA 1
ATOM 1425 C C . TYR A 1 176 ? -6.562 7.401 20.722 1.00 87.06 176 TYR A C 1
ATOM 1427 O O . TYR A 1 176 ? -7.720 7.014 20.583 1.00 87.06 176 TYR A O 1
ATOM 1435 N N . GLN A 1 177 ? -5.925 8.094 19.771 1.00 84.31 177 GLN A N 1
ATOM 1436 C CA . GLN A 1 177 ? -6.583 8.510 18.527 1.00 84.31 177 GLN A CA 1
ATOM 1437 C C . GLN A 1 177 ? -6.967 7.308 17.663 1.00 84.31 177 GLN A C 1
ATOM 1439 O O . GLN A 1 177 ? -8.051 7.281 17.080 1.00 84.31 177 GLN A O 1
ATOM 1444 N N . LEU A 1 178 ? -6.090 6.303 17.598 1.00 87.38 178 LEU A N 1
ATOM 1445 C CA . LEU A 1 178 ? -6.353 5.060 16.877 1.00 87.38 178 LEU A CA 1
ATOM 1446 C C . LEU A 1 178 ? -7.515 4.283 17.498 1.00 87.38 178 LEU A C 1
ATOM 1448 O O . LEU A 1 178 ? -8.388 3.812 16.772 1.00 87.38 178 LEU A O 1
ATOM 1452 N N . LEU A 1 179 ? -7.543 4.173 18.829 1.00 89.44 179 LEU A N 1
ATOM 1453 C CA . LEU A 1 179 ? -8.583 3.436 19.540 1.00 89.44 179 LEU A CA 1
ATOM 1454 C C . LEU A 1 179 ? -9.949 4.108 19.402 1.00 89.44 179 LEU A C 1
ATOM 1456 O O . LEU A 1 179 ? -10.945 3.424 19.183 1.00 89.44 179 LEU A O 1
ATOM 1460 N N . HIS A 1 180 ? -9.985 5.438 19.485 1.00 86.62 180 HIS A N 1
ATOM 1461 C CA . HIS A 1 180 ? -11.206 6.213 19.294 1.00 86.62 180 HIS A CA 1
ATOM 1462 C C . HIS A 1 180 ? -11.810 5.969 17.908 1.00 86.62 180 HIS A C 1
ATOM 1464 O O . HIS A 1 180 ? -12.977 5.610 17.791 1.00 86.62 180 HIS A O 1
ATOM 1470 N N . VAL A 1 181 ? -11.004 6.091 16.848 1.00 84.12 181 VAL A N 1
ATOM 1471 C CA . VAL A 1 181 ? -11.511 5.928 15.479 1.00 84.12 181 VAL A CA 1
ATOM 1472 C C . VAL A 1 181 ? -11.888 4.481 15.166 1.00 84.12 181 VAL A C 1
ATOM 1474 O O . VAL A 1 181 ? -12.876 4.256 14.468 1.00 84.12 181 VAL A O 1
ATOM 1477 N N . PHE A 1 182 ? -11.162 3.505 15.715 1.00 87.44 182 PHE A N 1
ATOM 1478 C CA . PHE A 1 182 ? -11.562 2.100 15.644 1.00 87.44 182 PHE A CA 1
ATOM 1479 C C . PHE A 1 182 ? -12.914 1.865 16.329 1.00 87.44 182 PHE A C 1
ATOM 1481 O O . PHE A 1 182 ? -13.790 1.239 15.746 1.00 87.44 182 PHE A O 1
ATOM 1488 N N . SER A 1 183 ? -13.102 2.410 17.535 1.00 86.75 183 SER A N 1
ATOM 1489 C CA . SER A 1 183 ? -14.335 2.274 18.314 1.00 86.75 183 SER A CA 1
ATOM 1490 C C . SER A 1 183 ? -15.556 2.855 17.593 1.00 86.75 183 SER A C 1
ATOM 1492 O O . SER A 1 183 ? -16.586 2.192 17.506 1.00 86.75 183 SER A O 1
ATOM 1494 N N . GLU A 1 184 ? -15.443 4.065 17.038 1.00 84.25 184 GLU A N 1
ATOM 1495 C CA . GLU A 1 184 ? -16.551 4.735 16.339 1.00 84.25 184 GLU A CA 1
ATOM 1496 C C . GLU A 1 184 ? -16.987 4.018 15.057 1.00 84.25 184 GLU A C 1
ATOM 1498 O O . GLU A 1 184 ? -18.150 4.095 14.666 1.00 84.25 184 GLU A O 1
ATOM 1503 N N . ASN A 1 185 ? -16.054 3.339 14.389 1.00 82.31 185 ASN A N 1
ATOM 1504 C CA . ASN A 1 185 ? -16.300 2.672 13.111 1.00 82.31 185 ASN A CA 1
ATOM 1505 C C . ASN A 1 185 ? -16.318 1.145 13.245 1.00 82.31 185 ASN A C 1
ATOM 1507 O O . ASN A 1 185 ? -16.246 0.437 12.237 1.00 82.31 185 ASN A O 1
ATOM 1511 N N . LEU A 1 186 ? -16.409 0.638 14.477 1.00 80.44 186 LEU A N 1
ATOM 1512 C CA . LEU A 1 186 ? -16.396 -0.785 14.758 1.00 80.44 186 LEU A CA 1
ATOM 1513 C C . LEU A 1 186 ? -17.588 -1.459 14.074 1.00 80.44 186 LEU A C 1
ATOM 1515 O O . LEU A 1 186 ? -18.746 -1.089 14.274 1.00 80.44 186 LEU A O 1
ATOM 1519 N N . LYS A 1 187 ? -17.289 -2.483 13.279 1.00 81.25 187 LYS A N 1
ATOM 1520 C CA . LYS A 1 187 ? -18.281 -3.371 12.679 1.00 81.25 187 LYS A CA 1
ATOM 1521 C C . LYS A 1 187 ? -17.914 -4.792 13.042 1.00 81.25 187 LYS A C 1
ATOM 1523 O O . LYS A 1 187 ? -16.794 -5.221 12.777 1.00 81.25 187 LYS A O 1
ATOM 1528 N N . ILE A 1 188 ? -18.860 -5.491 13.650 1.00 82.00 188 ILE A N 1
ATOM 1529 C CA . ILE A 1 188 ? -18.702 -6.892 14.013 1.00 82.00 188 ILE A CA 1
ATOM 1530 C C . ILE A 1 188 ? -19.598 -7.710 13.094 1.00 82.00 188 ILE A C 1
ATOM 1532 O O . ILE A 1 188 ? -20.773 -7.385 12.924 1.00 82.00 188 ILE A O 1
ATOM 1536 N N . ASP A 1 189 ? -19.034 -8.752 12.509 1.00 81.88 189 ASP A N 1
ATOM 1537 C CA . ASP A 1 189 ? -19.740 -9.771 11.742 1.00 81.88 189 ASP A CA 1
ATOM 1538 C C . ASP A 1 189 ? -19.323 -11.163 12.237 1.00 81.88 189 ASP A C 1
ATOM 1540 O O . ASP A 1 189 ? -18.521 -11.301 13.165 1.00 81.88 189 ASP A O 1
ATOM 1544 N N . PHE A 1 190 ? -19.915 -12.208 11.658 1.00 80.62 190 PHE A N 1
ATOM 1545 C CA . PHE A 1 190 ? -19.630 -13.585 12.057 1.00 80.62 190 PHE A CA 1
ATOM 1546 C C . PHE A 1 190 ? -18.160 -13.972 11.836 1.00 80.62 190 PHE A C 1
ATOM 1548 O O . PHE A 1 190 ? -17.622 -14.769 12.598 1.00 80.62 190 PHE A O 1
ATOM 1555 N N . GLU A 1 191 ? -17.508 -13.409 10.818 1.00 83.88 191 GLU A N 1
ATOM 1556 C CA . GLU A 1 191 ? -16.143 -13.772 10.438 1.00 83.88 191 GLU A CA 1
ATOM 1557 C C . GLU A 1 191 ? -15.121 -13.137 11.386 1.00 83.88 191 GLU A C 1
ATOM 1559 O O . GLU A 1 191 ? -14.143 -13.780 11.75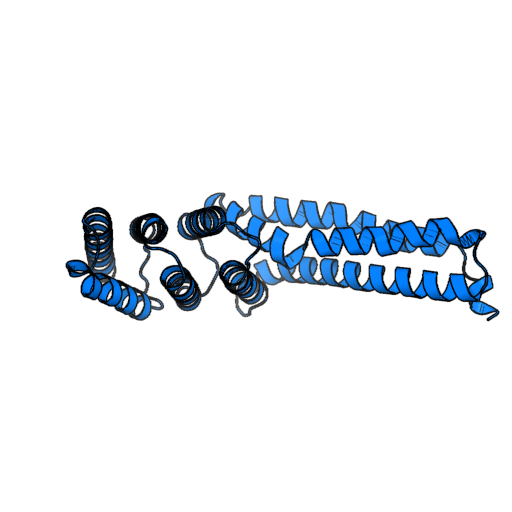7 1.00 83.88 191 GLU A O 1
ATOM 1564 N N . ASN A 1 192 ? -15.361 -11.898 11.824 1.00 88.00 192 ASN A N 1
ATOM 1565 C CA . ASN A 1 192 ? -14.393 -11.113 12.588 1.00 88.00 192 ASN A CA 1
ATOM 1566 C C . ASN A 1 192 ? -14.602 -11.092 14.109 1.00 88.00 192 ASN A C 1
ATOM 1568 O O . ASN A 1 192 ? -13.737 -10.589 14.838 1.00 88.00 192 ASN A O 1
ATOM 1572 N N . LYS A 1 193 ? -15.722 -11.643 14.595 1.00 88.44 193 LYS A N 1
ATOM 1573 C CA . LYS A 1 193 ? -16.141 -11.594 16.003 1.00 88.44 193 LYS A CA 1
ATOM 1574 C C . LYS A 1 193 ? -15.028 -11.976 16.976 1.00 88.44 193 LYS A C 1
ATOM 1576 O O . LYS A 1 193 ? -14.754 -11.212 17.903 1.00 88.44 193 LYS A O 1
ATOM 1581 N N . ASP A 1 194 ? -14.363 -13.104 16.741 1.00 89.38 194 ASP A N 1
ATOM 1582 C CA . ASP A 1 194 ? -13.338 -13.630 17.648 1.00 89.38 194 ASP A CA 1
ATOM 1583 C C . ASP A 1 194 ? -12.124 -12.693 17.743 1.00 89.38 194 ASP A C 1
ATOM 1585 O O . ASP A 1 194 ? -11.627 -12.413 18.835 1.00 89.38 194 ASP A O 1
ATOM 1589 N N . LYS A 1 195 ? -11.684 -12.132 16.609 1.00 90.25 195 LYS A N 1
ATOM 1590 C CA . LYS A 1 195 ? -10.551 -11.193 16.546 1.00 90.25 195 LYS A CA 1
ATOM 1591 C C . LYS A 1 195 ? -10.883 -9.859 17.213 1.00 90.25 195 LYS A C 1
ATOM 1593 O O . LYS A 1 195 ? -10.048 -9.312 17.939 1.00 90.25 195 LYS A O 1
ATOM 1598 N N . VAL A 1 196 ? -12.096 -9.337 17.004 1.00 90.31 196 VAL A N 1
ATOM 1599 C CA . VAL A 1 196 ? -12.561 -8.122 17.692 1.00 90.31 196 VAL A CA 1
ATOM 1600 C C . VAL A 1 196 ? -12.625 -8.363 19.199 1.00 90.31 196 VAL A C 1
ATOM 1602 O O . VAL A 1 196 ? -12.120 -7.547 19.968 1.00 90.31 196 VAL A O 1
ATOM 1605 N N . GLN A 1 197 ? -13.206 -9.485 19.628 1.00 92.00 197 GLN A N 1
ATOM 1606 C CA . GLN A 1 197 ? -13.333 -9.841 21.039 1.00 92.00 197 GLN A CA 1
ATOM 1607 C C . GLN A 1 197 ? -11.960 -9.966 21.714 1.00 92.00 197 GLN A C 1
ATOM 1609 O O . GLN A 1 197 ? -11.746 -9.393 22.785 1.00 92.00 197 GLN A O 1
ATOM 1614 N N . GLU A 1 198 ? -11.004 -10.640 21.069 1.00 92.69 198 GLU A N 1
ATOM 1615 C CA . GLU A 1 198 ? -9.622 -10.744 21.545 1.00 92.69 198 GLU A CA 1
ATOM 1616 C C . GLU A 1 198 ? -8.987 -9.356 21.740 1.00 92.69 198 GLU A C 1
ATOM 1618 O O . GLU A 1 198 ? -8.378 -9.079 22.779 1.00 92.69 198 GLU A O 1
ATOM 1623 N N . PHE A 1 199 ? -9.158 -8.455 20.767 1.00 92.44 199 PHE A N 1
ATOM 1624 C CA . PHE A 1 199 ? -8.633 -7.094 20.855 1.00 92.44 199 PHE A CA 1
ATOM 1625 C C . PHE A 1 199 ? -9.292 -6.290 21.983 1.00 92.44 199 PHE A C 1
ATOM 1627 O O . PHE A 1 199 ? -8.588 -5.642 22.756 1.00 92.44 199 PHE A O 1
ATOM 1634 N N . VAL A 1 200 ? -10.618 -6.357 22.130 1.00 92.38 200 VAL A N 1
ATOM 1635 C CA . VAL A 1 200 ? -11.350 -5.657 23.199 1.00 92.38 200 VAL A CA 1
ATOM 1636 C C . VAL A 1 200 ? -10.893 -6.131 24.578 1.00 92.38 200 VAL A C 1
ATOM 1638 O O . VAL A 1 200 ? -10.585 -5.299 25.433 1.00 92.38 200 VAL A O 1
ATOM 1641 N N . TYR A 1 201 ? -10.762 -7.442 24.799 1.00 92.81 201 TYR A N 1
ATOM 1642 C CA . TYR A 1 201 ? -10.254 -7.958 26.073 1.00 92.81 201 TYR A CA 1
ATOM 1643 C C . TYR A 1 201 ? -8.816 -7.539 26.350 1.00 92.81 201 TYR A C 1
ATOM 1645 O O . TYR A 1 201 ? -8.495 -7.174 27.483 1.00 92.81 201 TYR A O 1
ATOM 1653 N N . PHE A 1 202 ? -7.958 -7.531 25.327 1.00 91.62 202 PHE A N 1
ATOM 1654 C CA . PHE A 1 202 ? -6.606 -7.006 25.467 1.00 91.62 202 PHE A CA 1
ATOM 1655 C C . PHE A 1 202 ? -6.620 -5.554 25.970 1.00 91.62 202 PHE A C 1
ATOM 1657 O O . PHE A 1 202 ? -5.882 -5.236 26.899 1.00 91.62 202 PHE A O 1
ATOM 1664 N N . GLN A 1 203 ? -7.496 -4.696 25.436 1.00 92.62 203 GLN A N 1
ATOM 1665 C CA . GLN A 1 203 ? -7.623 -3.303 25.886 1.00 92.62 203 GLN A CA 1
ATOM 1666 C C . GLN A 1 203 ? -8.156 -3.187 27.320 1.00 92.62 203 GLN A C 1
ATOM 1668 O O . GLN A 1 203 ? -7.625 -2.411 28.113 1.00 92.62 203 GLN A O 1
ATOM 1673 N N . ILE A 1 204 ? -9.165 -3.983 27.688 1.00 91.06 204 ILE A N 1
ATOM 1674 C CA . ILE A 1 204 ? -9.726 -3.993 29.050 1.00 91.06 204 ILE A CA 1
ATOM 1675 C C . ILE A 1 204 ? -8.664 -4.398 30.077 1.00 91.06 204 ILE A C 1
ATOM 1677 O O . ILE A 1 204 ? -8.561 -3.771 31.129 1.00 91.06 204 ILE A O 1
ATOM 1681 N N . ASN A 1 205 ? -7.823 -5.383 29.760 1.00 91.38 205 ASN A N 1
ATOM 1682 C CA . ASN A 1 205 ? -6.748 -5.819 30.653 1.00 91.38 205 ASN A CA 1
ATOM 1683 C C . ASN A 1 205 ? -5.704 -4.719 30.914 1.00 91.38 205 ASN A C 1
ATOM 1685 O O . ASN A 1 205 ? -5.055 -4.725 31.957 1.00 91.38 205 ASN A O 1
ATOM 1689 N N . GLN A 1 206 ? -5.566 -3.743 30.012 1.00 88.00 206 GLN A N 1
ATOM 1690 C CA . GLN A 1 206 ? -4.678 -2.589 30.192 1.00 88.00 206 GLN A CA 1
ATOM 1691 C C . GLN A 1 206 ? -5.332 -1.435 30.967 1.00 88.00 206 GLN A C 1
ATOM 1693 O O . GLN A 1 206 ? -4.647 -0.488 31.346 1.00 88.00 206 GLN A O 1
ATOM 1698 N N . TYR A 1 207 ? -6.639 -1.490 31.246 1.00 88.94 207 TYR A N 1
ATOM 1699 C CA . TYR A 1 207 ? -7.421 -0.354 31.749 1.00 88.94 207 TYR A CA 1
ATOM 1700 C C . TYR A 1 207 ? -6.850 0.294 33.022 1.00 88.94 207 TYR A C 1
ATOM 1702 O O . TYR A 1 207 ? -6.830 1.519 33.146 1.00 88.94 207 TYR A O 1
ATOM 1710 N N . ASN A 1 208 ? -6.348 -0.506 33.967 1.00 87.81 208 ASN A N 1
ATOM 1711 C CA . ASN A 1 208 ? -5.785 0.008 35.221 1.00 87.81 208 ASN A CA 1
ATOM 1712 C C . ASN A 1 208 ? -4.351 0.545 35.082 1.00 87.81 208 ASN A C 1
ATOM 1714 O O . ASN A 1 208 ? -3.869 1.217 35.991 1.00 87.81 208 ASN A O 1
ATOM 1718 N N . HIS A 1 209 ? -3.691 0.278 33.955 1.00 86.56 209 HIS A N 1
ATOM 1719 C CA . HIS A 1 209 ? -2.284 0.595 33.706 1.00 86.56 209 HIS A CA 1
ATOM 1720 C C . HIS A 1 209 ? -2.081 1.790 32.769 1.00 86.56 209 HIS A C 1
ATOM 1722 O O . HIS A 1 209 ? -0.945 2.186 32.527 1.00 86.56 209 HIS A O 1
ATOM 1728 N N . VAL A 1 210 ? -3.163 2.376 32.254 1.00 86.69 210 VAL A N 1
ATOM 1729 C CA . VAL A 1 210 ? -3.116 3.498 31.309 1.00 86.69 210 VAL A CA 1
ATOM 1730 C C . VAL A 1 210 ? -3.584 4.811 31.938 1.00 86.69 210 VAL A C 1
ATOM 1732 O O . VAL A 1 210 ? -4.283 4.837 32.956 1.00 86.69 210 VAL A O 1
ATOM 1735 N N . GLU A 1 211 ? -3.226 5.926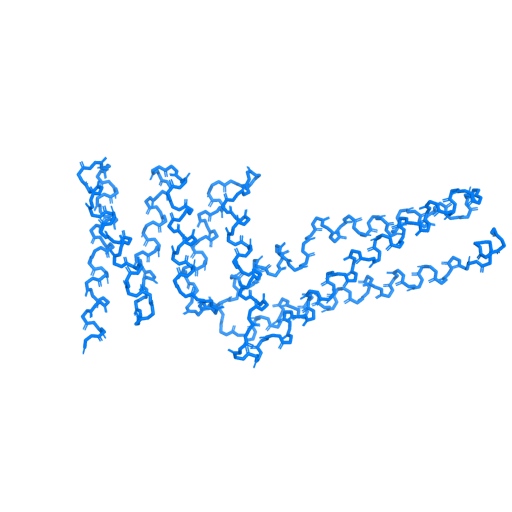 31.306 1.00 87.00 211 GLU A N 1
ATOM 1736 C CA . GLU A 1 211 ? -3.665 7.260 31.713 1.00 87.00 211 GLU A CA 1
ATOM 1737 C C . GLU A 1 211 ? -5.185 7.454 31.582 1.00 87.00 211 GLU A C 1
ATOM 1739 O O . GLU A 1 211 ? -5.872 6.778 30.812 1.00 87.00 211 GLU A O 1
ATOM 1744 N N . ASN A 1 212 ? -5.730 8.441 32.301 1.00 85.19 212 ASN A N 1
ATOM 1745 C CA . ASN A 1 212 ? -7.174 8.705 32.342 1.00 85.19 212 ASN A CA 1
ATOM 1746 C C . ASN A 1 212 ? -7.799 8.919 30.958 1.00 85.19 212 ASN A C 1
ATOM 1748 O O . ASN A 1 212 ? -8.893 8.423 30.705 1.00 85.19 212 ASN A O 1
ATOM 1752 N N . LYS A 1 213 ? -7.104 9.612 30.050 1.00 85.81 213 LYS A N 1
ATOM 1753 C CA . LYS A 1 213 ? -7.584 9.842 28.680 1.00 85.81 213 LYS A CA 1
ATOM 1754 C C . LYS A 1 213 ? -7.818 8.523 27.936 1.00 85.81 213 LYS A C 1
ATOM 1756 O O . LYS A 1 213 ? -8.828 8.357 27.258 1.00 85.81 213 LYS A O 1
ATOM 1761 N N . MET A 1 214 ? -6.918 7.564 28.122 1.00 88.06 214 MET A N 1
ATOM 1762 C CA . MET A 1 214 ? -7.006 6.248 27.505 1.00 88.06 214 MET A CA 1
ATOM 1763 C C . MET A 1 214 ? -8.122 5.393 28.117 1.00 88.06 214 MET A C 1
ATOM 1765 O O . MET A 1 214 ? -8.825 4.688 27.396 1.00 88.06 214 MET A O 1
ATOM 1769 N N . LYS A 1 215 ? -8.361 5.518 29.430 1.00 89.75 215 LYS A N 1
ATO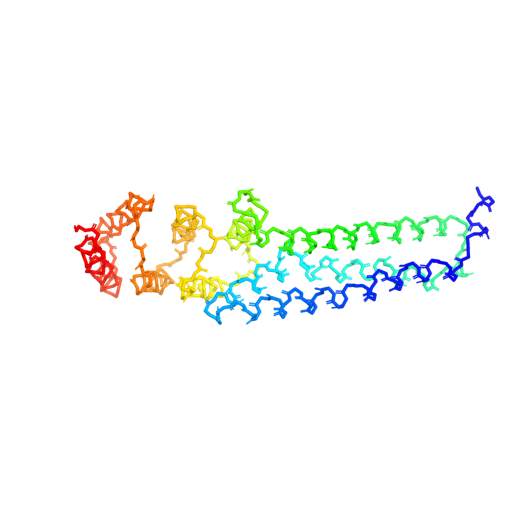M 1770 C CA . LYS A 1 215 ? -9.490 4.855 30.107 1.00 89.75 215 LYS A CA 1
ATOM 1771 C C . LYS A 1 215 ? -10.839 5.220 29.488 1.00 89.75 215 LYS A C 1
ATOM 1773 O O . LYS A 1 215 ? -11.698 4.349 29.389 1.00 89.75 215 LYS A O 1
ATOM 1778 N N . TYR A 1 216 ? -11.029 6.474 29.067 1.00 88.19 216 TYR A N 1
ATOM 1779 C CA . TYR A 1 216 ? -12.249 6.885 28.363 1.00 88.19 216 TYR A CA 1
ATOM 1780 C C . TYR A 1 216 ? -12.403 6.152 27.027 1.00 88.19 216 TYR A C 1
ATOM 1782 O O . TYR A 1 216 ? -13.427 5.514 26.812 1.00 88.19 216 TYR A O 1
ATOM 1790 N N . ALA A 1 217 ? -11.358 6.120 26.196 1.00 88.50 217 ALA A N 1
ATOM 1791 C CA . ALA A 1 217 ? -11.412 5.411 24.915 1.00 88.50 217 ALA A CA 1
ATOM 1792 C C . ALA A 1 217 ? -11.673 3.899 25.072 1.00 88.50 217 ALA A C 1
ATOM 1794 O O . ALA A 1 217 ? -12.403 3.315 24.274 1.00 88.50 217 ALA A O 1
ATOM 1795 N N . ILE A 1 218 ? -11.121 3.260 26.112 1.00 92.12 218 ILE A N 1
ATOM 1796 C CA . ILE A 1 218 ? -11.384 1.840 26.407 1.00 92.12 218 ILE A CA 1
ATOM 1797 C C . ILE A 1 218 ? -12.851 1.622 26.806 1.00 92.12 218 ILE A C 1
ATOM 1799 O O . ILE A 1 218 ? -13.460 0.642 26.374 1.00 92.12 218 ILE A O 1
ATOM 1803 N N . LYS A 1 219 ? -13.440 2.527 27.601 1.00 90.75 219 LYS A N 1
ATOM 1804 C CA . LYS A 1 219 ? -14.870 2.463 27.946 1.00 90.75 219 LYS A CA 1
ATOM 1805 C C . LYS A 1 219 ? -15.752 2.595 26.712 1.00 90.75 219 LYS A C 1
ATOM 1807 O O . LYS A 1 219 ? -16.667 1.793 26.553 1.00 90.75 219 LYS A O 1
ATOM 1812 N N . ASP A 1 220 ? -15.454 3.562 25.848 1.00 89.69 220 ASP A N 1
ATOM 1813 C CA . ASP A 1 220 ? -16.221 3.792 24.622 1.00 89.69 220 ASP A CA 1
ATOM 1814 C C . ASP A 1 220 ? -16.136 2.580 23.690 1.00 89.69 220 ASP A C 1
ATOM 1816 O O . ASP A 1 220 ? -17.153 2.125 23.172 1.00 89.69 220 ASP A O 1
ATOM 1820 N N . LEU A 1 221 ? -14.939 1.998 23.538 1.00 92.31 221 LEU A N 1
ATOM 1821 C CA . LEU A 1 221 ? -14.746 0.751 22.796 1.00 92.31 221 LEU A CA 1
ATOM 1822 C C . LEU A 1 221 ? -15.609 -0.381 23.351 1.00 92.31 221 LEU A C 1
ATOM 1824 O O . LEU A 1 221 ? -16.286 -1.066 22.588 1.00 92.31 221 LEU A O 1
ATOM 1828 N N . PHE A 1 222 ? -15.582 -0.588 24.667 1.00 91.94 222 PHE A N 1
ATOM 1829 C CA . PHE A 1 222 ? -16.358 -1.651 25.293 1.00 91.94 222 PHE A CA 1
ATOM 1830 C C . PHE A 1 222 ? -17.865 -1.440 25.108 1.00 91.94 222 PHE A C 1
ATOM 1832 O O . PHE A 1 222 ? -18.578 -2.383 24.770 1.00 91.94 222 PHE A O 1
ATOM 1839 N N . LEU A 1 223 ? -18.349 -0.205 25.266 1.00 90.56 223 LEU A N 1
ATOM 1840 C CA . LEU A 1 223 ? -19.754 0.128 25.051 1.00 90.56 223 LEU A CA 1
ATOM 1841 C C . LEU A 1 223 ? -20.179 -0.148 23.601 1.00 90.56 223 LEU A C 1
ATOM 1843 O O . LEU A 1 223 ? -21.178 -0.830 23.374 1.00 90.56 223 LEU A O 1
ATOM 1847 N N . ASN A 1 224 ? -19.394 0.315 22.625 1.00 89.44 224 ASN A N 1
ATOM 1848 C CA . ASN A 1 224 ? -19.667 0.093 21.204 1.00 89.44 224 ASN A CA 1
ATOM 1849 C C . ASN A 1 224 ? -19.609 -1.393 20.829 1.00 89.44 224 ASN A C 1
ATOM 1851 O O . ASN A 1 224 ? -20.458 -1.867 20.072 1.00 89.44 224 ASN A O 1
ATOM 1855 N N . TYR A 1 225 ? -18.669 -2.146 21.405 1.00 91.12 225 TYR A N 1
ATOM 1856 C CA . TYR A 1 225 ? -18.594 -3.598 21.254 1.00 91.12 225 TYR A CA 1
ATOM 1857 C C . TYR A 1 225 ? -19.871 -4.285 21.753 1.00 91.12 225 TYR A C 1
ATOM 1859 O O . TYR A 1 225 ? -20.463 -5.072 21.017 1.00 91.12 225 TYR A O 1
ATOM 1867 N N . MET A 1 226 ? -20.346 -3.945 22.957 1.00 89.25 226 MET A N 1
ATOM 1868 C CA . MET A 1 226 ? -21.579 -4.514 23.514 1.00 89.25 226 MET A CA 1
ATOM 1869 C C . MET A 1 226 ? -22.807 -4.173 22.661 1.00 89.25 226 MET A C 1
ATOM 1871 O O . MET A 1 226 ? -23.622 -5.051 22.387 1.00 89.25 226 MET A O 1
ATOM 1875 N N . ILE A 1 227 ? -22.918 -2.929 22.182 1.00 87.44 227 ILE A N 1
ATOM 1876 C CA . ILE A 1 227 ? -24.002 -2.513 21.276 1.00 87.44 227 ILE A CA 1
ATOM 1877 C C . ILE A 1 227 ? -23.980 -3.338 19.983 1.00 87.44 227 ILE A C 1
ATOM 1879 O O . ILE A 1 227 ? -25.035 -3.734 19.491 1.00 87.44 227 ILE A O 1
ATOM 1883 N N . CYS A 1 228 ? -22.796 -3.593 19.422 1.00 85.31 228 CYS A N 1
ATOM 1884 C CA . CYS A 1 228 ? -22.660 -4.395 18.208 1.00 85.31 228 CYS A CA 1
ATOM 1885 C C . CYS A 1 228 ? -23.010 -5.870 18.442 1.00 85.31 228 CYS A C 1
ATOM 1887 O O . CYS A 1 228 ? -23.692 -6.451 17.606 1.00 85.31 228 CYS A O 1
ATOM 1889 N N . GLN A 1 229 ? -22.602 -6.460 19.573 1.00 83.00 229 GLN A N 1
ATOM 1890 C CA . GLN A 1 229 ? -22.950 -7.844 19.929 1.00 83.00 229 GLN A CA 1
ATOM 1891 C C . GLN A 1 229 ? -24.464 -8.041 20.065 1.00 83.00 229 GLN A C 1
ATOM 1893 O O . GLN A 1 229 ? -24.995 -8.992 19.509 1.00 83.00 229 GLN A O 1
ATOM 1898 N N . ILE A 1 230 ? -25.170 -7.108 20.714 1.00 81.12 230 ILE A N 1
ATOM 1899 C CA . ILE A 1 230 ? -26.636 -7.172 20.870 1.00 81.12 230 ILE A CA 1
ATOM 1900 C C . ILE A 1 230 ? -27.358 -7.134 19.514 1.00 81.12 230 ILE A C 1
ATOM 1902 O O . ILE A 1 230 ? -28.426 -7.709 19.370 1.00 81.12 230 ILE A O 1
ATOM 1906 N N . LYS A 1 231 ? -26.798 -6.450 18.509 1.00 77.19 231 LYS A N 1
ATOM 1907 C CA . LYS A 1 231 ? -27.384 -6.376 17.157 1.00 77.19 231 LYS A CA 1
ATOM 1908 C C . LYS A 1 231 ? -27.124 -7.618 16.297 1.00 77.19 231 LYS A C 1
ATOM 1910 O O . LYS A 1 231 ? -27.696 -7.709 15.214 1.00 77.19 231 LYS A O 1
ATOM 1915 N N . LEU A 1 232 ? -26.208 -8.490 16.717 1.00 69.38 232 LEU A N 1
ATOM 1916 C CA . LEU A 1 232 ? -25.852 -9.726 16.016 1.00 69.38 232 LEU A CA 1
ATOM 1917 C C . LEU A 1 232 ? -26.692 -10.930 16.467 1.00 69.38 232 LEU A C 1
ATOM 1919 O O . LEU A 1 232 ? -26.709 -11.929 15.748 1.00 69.38 232 LEU A O 1
ATOM 1923 N N . GLU A 1 233 ? -27.337 -10.841 17.635 1.00 55.53 233 GLU A N 1
ATOM 1924 C CA . GLU A 1 233 ? -28.312 -11.811 18.164 1.00 55.53 233 GLU A CA 1
ATOM 1925 C C . GLU A 1 233 ? -29.722 -11.554 17.612 1.00 55.53 233 GLU A C 1
ATOM 1927 O O . GLU A 1 233 ? -30.410 -12.556 17.307 1.00 55.53 233 GLU A O 1
#

Sequence (233 aa):
MKIIDSLSLDALIAVSAAMLTLLIPVAIFLIEGTSNDNEDSFAWNRMVIFSQIIKPKSTYFSMILITVPLIFWNSSNTLCKIIILLLIVLGNVIMFSILKSSYFWIISKNQKNKNFRERVRLKFLNELSENKEMSTKSKVETWQTIWKSKKVDMDSCELIEAFKNFYTSVKDDDKYQLLHVFSENLKIDFENKDKVQEFVYFQINQYNHVENKMKYAIKDLFLNYMICQIKLE